Protein AF-A0AAP0C769-F1 (afdb_monomer)

Sequence (250 aa):
MAKGVFGNKPTPISIYASLLHFYRRLKQSRVYPMADDDNPSQYVKLNKLQAPVEIDSRELNQPVEVPQLNVQKCEGCGQALPESFEPPAIEPWTTGIFDCAEDRESCRTGLFCPCVLFGRNYEASRDDYASATVPCVLHAVFVEGGLAVAATVAAFNGLIDPMASYYLCEGLLFSWWLCGAYTSIVRLMLHNKYHLENEPCDPCLVHCCLHWCALCQEHREMKARLSDNFVMPMTLVNAPPVQQMNPAQE

Mean predicted aligned error: 16.17 Å

Foldseek 3Di:
DDDDPPDDDDDPVNVVVVVVVVLVCVCVVPQDPDPPPDDDPDDDDDDPPDDDDDDDPVCPPDPPPDVVVPFDADPPPRDGDPPPDDPQDAAAQPFDLPPLVVDVVLLVCCVVQVLQLLLVLVCLLDPDNDGSPVSSVLLCCLPVVLVVLVVVCVVCPPVDDPVVNVVNVVVSVVSLLVSLSSSLVSVSSCCVVNVYDDDPDDSSVCCSPSVSSSSSSSSVRSVVVVVVVVVPPPPPPPDDPPDDDDPDDD

Secondary structure (DSSP, 8-state):
--------PPPHHHHHHHHHHHHHHHHHHHH----------------S--------TTSTTS----GGGS--B-TTT-PBPPTT-PPPP-BPPSS-TT-GGGSHHHHHHHHH-HHHHHHHHHHHH-SS---SHHHHHHHIIIIIHHHHHHHHHHHTTTTS-HHHHHHHHHHHHHHHHHHHHHHHHHHHHHHHHTTBPPPSS-HHHHHHHHHHHHHHHHHHHHHHHHHHHHHS-----PPPP----PPP--

Radius of gyration: 29.15 Å; Cα contacts (8 Å, |Δi|>4): 166; chains: 1; bounding box: 84×40×96 Å

Solvent-accessible surface area (backbone atoms only — not comparable to full-atom values): 15437 Å² total; per-residue (Å²): 137,84,81,77,84,77,73,80,75,82,52,70,68,60,51,56,54,53,48,56,51,51,49,53,49,59,52,48,75,71,74,49,82,80,79,76,91,70,81,77,84,80,79,80,82,81,73,98,80,73,80,90,72,89,75,66,85,86,56,82,80,61,83,80,83,55,75,85,74,75,56,56,51,40,90,87,79,64,46,74,54,60,94,86,64,70,76,83,66,72,33,71,80,90,49,55,58,86,54,35,76,79,44,59,66,56,37,52,41,32,75,80,38,44,27,57,47,47,5,51,38,48,29,68,59,43,91,58,97,52,71,34,61,63,56,15,52,54,41,35,53,42,53,55,44,42,50,54,50,52,52,49,53,61,75,42,66,84,78,56,54,73,66,58,49,50,55,49,51,54,49,48,56,49,39,47,53,53,41,11,50,60,60,22,50,46,57,53,41,44,32,69,73,60,36,36,56,87,65,98,60,59,54,35,56,45,32,63,77,38,44,72,28,44,54,34,24,55,44,50,40,55,52,51,58,54,51,53,61,66,71,50,74,78,78,79,77,71,76,77,77,84,80,77,81,74,80,83,85,129

Nearest PDB structures (foldseek):
  8auw-assembly1_D  TM=2.125E-01  e=5.848E+00  Homo sapiens

Organism: NCBI:txid3103831

Structure (mmCIF, N/CA/C/O backbone):
data_AF-A0AAP0C769-F1
#
_entry.id   AF-A0AAP0C769-F1
#
loop_
_atom_site.group_PDB
_atom_site.id
_atom_site.type_symbol
_atom_site.label_atom_id
_atom_site.label_alt_id
_atom_site.label_comp_id
_atom_site.label_asym_id
_atom_site.label_entity_id
_atom_site.label_seq_id
_atom_site.pdbx_PDB_ins_code
_atom_site.Cartn_x
_atom_site.Cartn_y
_atom_site.Cartn_z
_atom_site.occupancy
_atom_site.B_iso_or_equiv
_atom_site.auth_seq_id
_atom_site.auth_comp_id
_atom_site.auth_asym_id
_atom_site.auth_atom_id
_atom_site.pdbx_PDB_model_num
ATOM 1 N N . MET A 1 1 ? 50.157 17.428 -18.894 1.00 34.56 1 MET A N 1
ATOM 2 C CA . MET A 1 1 ? 49.627 16.125 -18.432 1.00 34.56 1 MET A CA 1
ATOM 3 C C . MET A 1 1 ? 48.797 16.354 -17.177 1.00 34.56 1 MET A C 1
ATOM 5 O O . MET A 1 1 ? 49.356 16.410 -16.091 1.00 34.56 1 MET A O 1
ATOM 9 N N . ALA A 1 2 ? 47.487 16.552 -17.321 1.00 32.41 2 ALA A N 1
ATOM 10 C CA . ALA A 1 2 ? 46.565 16.601 -16.188 1.00 32.41 2 ALA A CA 1
ATOM 11 C C . ALA A 1 2 ? 46.049 15.177 -15.942 1.00 32.41 2 ALA A C 1
ATOM 13 O O . ALA A 1 2 ? 45.383 14.605 -16.803 1.00 32.41 2 ALA A O 1
ATOM 14 N N . LYS A 1 3 ? 46.419 14.573 -14.808 1.00 37.69 3 LYS A N 1
ATOM 15 C CA . LYS A 1 3 ? 45.829 13.310 -14.354 1.00 37.69 3 LYS A CA 1
ATOM 16 C C . LYS A 1 3 ? 44.442 13.630 -13.798 1.00 37.69 3 LYS A C 1
ATOM 18 O O . LYS A 1 3 ? 44.327 14.387 -12.839 1.00 37.69 3 LYS A O 1
ATOM 23 N N . GLY A 1 4 ? 43.412 13.101 -14.454 1.00 34.62 4 GLY A N 1
ATOM 24 C CA . GLY A 1 4 ? 42.019 13.253 -14.057 1.00 34.62 4 GLY A CA 1
ATOM 25 C C . GLY A 1 4 ? 41.759 12.644 -12.683 1.00 34.62 4 GLY A C 1
ATOM 26 O O . GLY A 1 4 ? 42.177 11.523 -12.392 1.00 34.62 4 GLY A O 1
ATOM 27 N N . VAL A 1 5 ? 41.061 13.410 -11.851 1.00 37.97 5 VAL A N 1
ATOM 28 C CA . VAL A 1 5 ? 40.474 12.978 -10.586 1.00 37.97 5 VAL A CA 1
ATOM 29 C C . VAL A 1 5 ? 39.373 11.968 -10.917 1.00 37.97 5 VAL A C 1
ATOM 31 O O . VAL A 1 5 ? 38.252 12.345 -11.246 1.00 37.97 5 VAL A O 1
ATOM 34 N N . PHE A 1 6 ? 39.691 10.674 -10.877 1.00 37.38 6 PHE A N 1
ATOM 35 C CA . PHE A 1 6 ? 38.667 9.638 -10.791 1.00 37.38 6 PHE A CA 1
ATOM 36 C C . PHE A 1 6 ? 38.075 9.708 -9.383 1.00 37.38 6 PHE A C 1
ATOM 38 O O . PHE A 1 6 ? 38.670 9.226 -8.422 1.00 37.38 6 PHE A O 1
ATOM 45 N N . GLY A 1 7 ? 36.918 10.359 -9.256 1.00 37.66 7 GLY A N 1
ATOM 46 C CA . GLY A 1 7 ? 36.082 10.228 -8.070 1.00 37.66 7 GLY A CA 1
ATOM 47 C C . GLY A 1 7 ? 35.751 8.751 -7.866 1.00 37.66 7 GLY A C 1
ATOM 48 O O . GLY A 1 7 ? 35.255 8.094 -8.783 1.00 37.66 7 GLY A O 1
ATOM 49 N N . ASN A 1 8 ? 36.074 8.219 -6.686 1.00 44.56 8 ASN A N 1
ATOM 50 C CA . ASN A 1 8 ? 35.741 6.851 -6.307 1.00 44.56 8 ASN A CA 1
ATOM 51 C C . ASN A 1 8 ? 34.231 6.644 -6.472 1.00 44.56 8 ASN A C 1
ATOM 53 O O . ASN A 1 8 ? 33.437 7.268 -5.767 1.00 44.56 8 ASN A O 1
ATOM 57 N N . LYS A 1 9 ? 33.827 5.778 -7.409 1.00 47.88 9 LYS A N 1
ATOM 58 C CA . LYS A 1 9 ? 32.433 5.337 -7.500 1.00 47.88 9 LYS A CA 1
ATOM 59 C C . LYS A 1 9 ? 32.103 4.578 -6.206 1.00 47.88 9 LYS A C 1
ATOM 61 O O . LYS A 1 9 ? 32.867 3.677 -5.851 1.00 47.88 9 LYS A O 1
ATOM 66 N N . PRO A 1 10 ? 31.023 4.930 -5.488 1.00 49.81 10 PRO A N 1
ATOM 67 C CA . PRO A 1 10 ? 30.653 4.226 -4.268 1.00 49.81 10 PRO A CA 1
ATOM 68 C C . PRO A 1 10 ? 30.397 2.749 -4.585 1.00 49.81 10 PRO A C 1
ATOM 70 O O . PRO A 1 10 ? 29.739 2.416 -5.571 1.00 49.81 10 PRO A O 1
ATOM 73 N N . THR A 1 11 ? 30.963 1.860 -3.771 1.00 47.16 11 THR A N 1
ATOM 74 C CA . THR A 1 11 ? 30.769 0.415 -3.910 1.00 47.16 11 THR A CA 1
ATOM 75 C C . THR A 1 11 ? 29.351 0.035 -3.469 1.00 47.16 11 THR A C 1
ATOM 77 O O . THR A 1 11 ? 28.805 0.675 -2.566 1.00 47.16 11 THR A O 1
ATOM 80 N N . PRO A 1 12 ? 28.744 -1.019 -4.045 1.00 53.84 12 PRO A N 1
ATOM 81 C CA . PRO A 1 12 ? 27.391 -1.456 -3.687 1.00 53.84 12 PRO A CA 1
ATOM 82 C C . PRO A 1 12 ? 27.227 -1.695 -2.175 1.00 53.84 12 PRO A C 1
ATOM 84 O O . PRO A 1 12 ? 26.230 -1.287 -1.592 1.00 53.84 12 PRO A O 1
ATOM 87 N N . ILE A 1 13 ? 28.256 -2.222 -1.499 1.00 55.81 13 ILE A N 1
ATOM 88 C CA . ILE A 1 13 ? 28.286 -2.427 -0.037 1.00 55.81 13 ILE A CA 1
ATOM 89 C C . ILE A 1 13 ? 28.054 -1.119 0.741 1.00 55.81 13 ILE A C 1
ATOM 91 O O . ILE A 1 13 ? 27.332 -1.112 1.738 1.00 55.81 13 ILE A O 1
ATOM 95 N N . SER A 1 14 ? 28.628 -0.002 0.280 1.00 58.38 14 SER A N 1
ATOM 96 C CA . SER A 1 14 ? 28.453 1.305 0.923 1.00 58.38 14 SER A CA 1
ATOM 97 C C . SER A 1 14 ? 27.015 1.805 0.812 1.00 58.38 14 SER A C 1
ATOM 99 O O . SER A 1 14 ? 26.525 2.445 1.737 1.00 58.38 14 SER A O 1
ATOM 101 N N . ILE A 1 15 ? 26.343 1.502 -0.300 1.00 58.75 15 ILE A N 1
ATOM 102 C CA . ILE A 1 15 ? 24.945 1.866 -0.515 1.00 58.75 15 ILE A CA 1
ATOM 103 C C . ILE A 1 15 ? 24.080 1.037 0.438 1.00 58.75 15 ILE A C 1
ATOM 105 O O . ILE A 1 15 ? 23.429 1.617 1.299 1.00 58.75 15 ILE A O 1
ATOM 109 N N . TYR A 1 16 ? 24.171 -0.297 0.414 1.00 58.62 16 TYR A N 1
ATOM 110 C CA . TYR A 1 16 ? 23.397 -1.172 1.312 1.00 58.62 16 TYR A CA 1
ATOM 111 C C . TYR A 1 16 ? 23.545 -0.811 2.803 1.00 58.62 16 TYR A C 1
ATOM 113 O O . TYR A 1 16 ? 22.555 -0.801 3.537 1.00 58.62 16 TYR A O 1
ATOM 121 N N . ALA A 1 17 ? 24.748 -0.438 3.254 1.00 65.75 17 ALA A N 1
ATOM 122 C CA . ALA A 1 17 ? 24.980 0.008 4.629 1.00 65.75 17 ALA A CA 1
ATOM 123 C C . ALA A 1 17 ? 24.269 1.335 4.962 1.00 65.75 17 ALA A C 1
ATOM 125 O O . ALA A 1 17 ? 23.631 1.450 6.012 1.00 65.75 17 ALA A O 1
ATOM 126 N N . SER A 1 18 ? 24.326 2.328 4.066 1.00 64.12 18 SER A N 1
ATOM 127 C CA . SER A 1 18 ? 23.599 3.595 4.230 1.00 64.12 18 SER A CA 1
ATOM 128 C C . SER A 1 18 ? 22.080 3.396 4.242 1.00 64.12 18 SER A C 1
ATOM 130 O O . SER A 1 18 ? 21.375 4.088 4.976 1.00 64.12 18 SER A O 1
ATOM 132 N N . LEU A 1 19 ? 21.577 2.418 3.491 1.00 58.72 19 LEU A N 1
ATOM 133 C CA . LEU A 1 19 ? 20.152 2.096 3.407 1.00 58.72 19 LEU A CA 1
ATOM 134 C C . LEU A 1 19 ? 19.631 1.373 4.640 1.00 58.72 19 LEU A C 1
ATOM 136 O O . LEU A 1 19 ? 18.589 1.750 5.172 1.00 58.72 19 LEU A O 1
ATOM 140 N N . LEU A 1 20 ? 20.385 0.400 5.153 1.00 61.28 20 LEU A N 1
ATOM 141 C CA . LEU A 1 20 ? 20.074 -0.248 6.425 1.00 61.28 20 LEU A CA 1
ATOM 142 C C . LEU A 1 20 ? 20.042 0.781 7.565 1.00 61.28 20 LEU A C 1
ATOM 144 O O . LEU A 1 20 ? 19.197 0.710 8.456 1.00 61.28 20 LEU A O 1
ATOM 148 N N . HIS A 1 21 ? 20.937 1.768 7.519 1.00 64.44 21 HIS A N 1
ATOM 149 C CA . HIS A 1 21 ? 20.975 2.860 8.484 1.00 64.44 21 HIS A CA 1
ATOM 150 C C . HIS A 1 21 ? 19.785 3.829 8.335 1.00 64.44 21 HIS A C 1
ATOM 152 O O . HIS A 1 21 ? 19.193 4.228 9.338 1.00 64.44 21 HIS A O 1
ATOM 158 N N . PHE A 1 22 ? 19.388 4.177 7.105 1.00 62.94 22 PHE A N 1
ATOM 159 C CA . PHE A 1 22 ? 18.191 4.985 6.841 1.00 62.94 22 PHE A CA 1
ATOM 160 C C . PHE A 1 22 ? 16.910 4.273 7.301 1.00 62.94 22 PHE A C 1
ATOM 162 O O . PH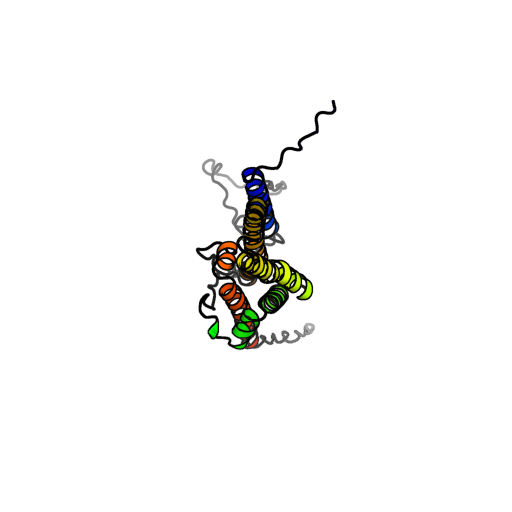E A 1 22 ? 16.087 4.877 7.984 1.00 62.94 22 PHE A O 1
ATOM 169 N N . TYR A 1 23 ? 16.786 2.973 7.028 1.00 56.50 23 TYR A N 1
ATOM 170 C CA . TYR A 1 23 ? 15.675 2.147 7.501 1.00 56.50 23 TYR A CA 1
ATOM 171 C C . TYR A 1 23 ? 15.620 2.035 9.022 1.00 56.50 23 TYR A C 1
ATOM 173 O O . TYR A 1 23 ? 14.561 2.249 9.607 1.00 56.50 23 TYR A O 1
ATOM 181 N N . ARG A 1 24 ? 16.759 1.795 9.687 1.00 61.03 24 ARG A N 1
ATOM 182 C CA . ARG A 1 24 ? 16.827 1.826 11.157 1.00 61.03 24 ARG A CA 1
ATOM 183 C C . ARG A 1 24 ? 16.377 3.176 11.710 1.00 61.03 24 ARG A C 1
ATOM 185 O O . ARG A 1 24 ? 15.605 3.194 12.659 1.00 61.03 24 ARG A O 1
ATOM 192 N N . ARG A 1 25 ? 16.767 4.296 11.088 1.00 59.97 25 ARG A N 1
ATOM 193 C CA . ARG A 1 25 ? 16.277 5.626 11.486 1.00 59.97 25 ARG A CA 1
ATOM 194 C C . ARG A 1 25 ? 14.777 5.817 11.255 1.00 59.97 25 ARG A C 1
ATOM 196 O O . ARG A 1 25 ? 14.123 6.378 12.127 1.00 59.97 25 ARG A O 1
ATOM 203 N N . LEU A 1 26 ? 14.227 5.367 10.125 1.00 54.78 26 LEU A N 1
ATOM 204 C CA . LEU A 1 26 ? 12.787 5.461 9.854 1.00 54.78 26 LEU A CA 1
ATOM 205 C C . LEU A 1 26 ? 11.963 4.616 10.835 1.00 54.78 26 LEU A C 1
ATOM 207 O O . LEU A 1 26 ? 10.958 5.104 11.350 1.00 54.78 26 LEU A O 1
ATOM 211 N N . LYS A 1 27 ? 12.416 3.392 11.142 1.00 55.12 27 LYS A N 1
ATOM 212 C CA . LYS A 1 27 ? 11.802 2.508 12.143 1.00 55.12 27 LYS A CA 1
ATOM 213 C C . LYS A 1 27 ? 11.889 3.125 13.545 1.00 55.12 27 LYS A C 1
ATOM 215 O O . LYS A 1 27 ? 10.894 3.190 14.255 1.00 55.12 27 LYS A O 1
ATOM 220 N N . GLN A 1 28 ? 13.046 3.666 13.924 1.00 51.66 28 GLN A N 1
ATOM 221 C CA . GLN A 1 28 ? 13.272 4.202 15.269 1.00 51.66 28 GLN A CA 1
ATOM 222 C C . GLN A 1 28 ? 12.596 5.558 15.522 1.00 51.66 28 GLN A C 1
ATOM 224 O O . GLN A 1 28 ? 12.151 5.809 16.631 1.00 51.66 28 GLN A O 1
ATOM 229 N N . SER A 1 29 ? 12.436 6.407 14.501 1.00 49.16 29 SER A N 1
ATOM 230 C CA . SER A 1 29 ? 11.783 7.719 14.645 1.00 49.16 29 SER A CA 1
ATOM 231 C C . SER A 1 29 ? 10.258 7.657 14.817 1.00 49.16 29 SER A C 1
ATOM 233 O O . SER A 1 29 ? 9.663 8.690 15.121 1.00 49.16 29 SER A O 1
ATOM 235 N N . ARG A 1 30 ? 9.607 6.511 14.569 1.00 52.62 30 ARG A N 1
ATOM 236 C CA . ARG A 1 30 ? 8.138 6.376 14.657 1.00 52.62 30 ARG A CA 1
ATOM 237 C C . ARG A 1 30 ? 7.629 5.255 15.559 1.00 52.62 30 ARG A C 1
ATOM 239 O O . ARG A 1 30 ? 6.448 5.278 15.880 1.00 52.62 30 ARG A O 1
ATOM 246 N N . VAL A 1 31 ? 8.466 4.282 15.927 1.00 48.88 31 VAL A N 1
ATOM 247 C CA . VAL A 1 31 ? 8.029 3.098 16.694 1.00 48.88 31 VAL A CA 1
ATOM 248 C C . VAL A 1 31 ? 8.310 3.231 18.197 1.00 48.88 31 VAL A C 1
ATOM 250 O O . VAL A 1 31 ? 7.659 2.557 18.981 1.00 48.88 31 VAL A O 1
ATOM 253 N N . TYR A 1 32 ? 9.199 4.133 18.629 1.00 36.38 32 TYR A N 1
ATOM 254 C CA . TYR A 1 32 ? 9.513 4.301 20.051 1.00 36.38 32 TYR A CA 1
ATOM 255 C C . TYR A 1 32 ? 9.722 5.786 20.387 1.00 36.38 32 TYR A C 1
ATOM 257 O O . TYR A 1 32 ? 10.735 6.348 19.958 1.00 36.38 32 TYR A O 1
ATOM 265 N N . PRO A 1 33 ? 8.840 6.461 21.156 1.00 36.88 33 PRO A N 1
ATOM 266 C CA . PRO A 1 33 ? 9.350 7.517 22.022 1.00 36.88 33 PRO A CA 1
ATOM 267 C C . PRO A 1 33 ? 10.419 6.856 22.898 1.00 36.88 33 PRO A C 1
ATOM 269 O O . PRO A 1 33 ? 10.179 5.794 23.470 1.00 36.88 33 PRO A O 1
ATOM 272 N N . MET A 1 34 ? 11.638 7.395 22.906 1.00 32.44 34 MET A N 1
ATOM 273 C CA . MET A 1 34 ? 12.679 6.859 23.777 1.00 32.44 34 MET A CA 1
ATOM 274 C C . MET A 1 34 ? 12.169 6.978 25.212 1.00 32.44 34 MET A C 1
ATOM 276 O O . MET A 1 34 ? 11.950 8.088 25.692 1.00 32.44 34 MET A O 1
ATOM 280 N N . ALA A 1 35 ? 11.928 5.843 25.863 1.00 33.97 35 ALA A N 1
ATOM 281 C CA . ALA A 1 35 ? 11.881 5.803 27.308 1.00 33.97 35 ALA A CA 1
ATOM 282 C C . ALA A 1 35 ? 13.294 6.174 27.770 1.00 33.97 35 ALA A C 1
ATOM 284 O O . ALA A 1 35 ? 14.230 5.391 27.597 1.00 33.97 35 ALA A O 1
ATOM 285 N N . ASP A 1 36 ? 13.460 7.406 28.248 1.00 29.58 36 ASP A N 1
ATOM 286 C CA . ASP A 1 36 ? 14.629 7.777 29.034 1.00 29.58 36 ASP A CA 1
ATOM 287 C C . ASP A 1 36 ? 14.564 6.939 30.311 1.00 29.58 36 ASP A C 1
ATOM 289 O O . ASP A 1 36 ? 13.807 7.227 31.239 1.00 29.58 36 ASP A O 1
ATOM 293 N N . ASP A 1 37 ? 15.327 5.851 30.320 1.00 36.62 37 ASP A N 1
ATOM 294 C CA . ASP A 1 37 ? 15.549 4.999 31.482 1.00 36.62 37 ASP A CA 1
ATOM 295 C C . ASP A 1 37 ? 16.555 5.700 32.412 1.00 36.62 37 ASP A C 1
ATOM 297 O O . ASP A 1 37 ? 17.673 5.248 32.636 1.00 36.62 37 ASP A O 1
ATOM 301 N N . ASP A 1 38 ? 16.166 6.876 32.898 1.00 35.22 38 ASP A N 1
ATOM 302 C CA . ASP A 1 38 ? 16.817 7.581 33.994 1.00 35.22 38 ASP A CA 1
ATOM 303 C C . ASP A 1 38 ? 15.729 7.832 35.037 1.00 35.22 38 ASP A C 1
ATOM 305 O O . ASP A 1 38 ? 15.003 8.825 35.011 1.00 35.22 38 ASP A O 1
ATOM 309 N N . ASN A 1 39 ? 15.573 6.879 35.956 1.00 35.66 39 ASN A N 1
ATOM 310 C CA . ASN A 1 39 ? 14.814 7.071 37.184 1.00 35.66 39 ASN A CA 1
ATOM 311 C C . ASN A 1 39 ? 15.761 7.672 38.237 1.00 35.66 39 ASN A C 1
ATOM 313 O O . ASN A 1 39 ? 16.463 6.915 38.918 1.00 35.66 39 ASN A O 1
ATOM 317 N N . PRO A 1 40 ? 15.839 9.008 38.412 1.00 35.34 40 PRO A N 1
ATOM 318 C CA . PRO A 1 40 ? 16.526 9.558 39.562 1.00 35.34 40 PRO A CA 1
ATOM 319 C C . PRO A 1 40 ? 15.701 9.196 40.795 1.00 35.34 40 PRO A C 1
ATOM 321 O O . PRO A 1 40 ? 14.591 9.691 40.986 1.00 35.34 40 PRO A O 1
ATOM 324 N N . SER A 1 41 ? 16.253 8.335 41.649 1.00 40.12 41 SER A N 1
ATOM 325 C CA . SER A 1 41 ? 15.688 8.020 42.959 1.00 40.12 41 SER A CA 1
ATOM 326 C C . SER A 1 41 ? 15.332 9.318 43.695 1.00 40.12 41 SER A C 1
ATOM 328 O O . SER A 1 41 ? 16.213 10.050 44.158 1.00 40.12 41 SER A O 1
ATOM 330 N N . GLN A 1 42 ? 14.040 9.636 43.778 1.00 42.56 42 GLN A N 1
ATOM 331 C CA . GLN A 1 42 ? 13.570 10.840 44.447 1.00 42.56 42 GLN A CA 1
ATOM 332 C C . GLN A 1 42 ? 13.584 10.599 45.957 1.00 42.56 42 GLN A C 1
ATOM 334 O O . GLN A 1 42 ? 12.688 9.971 46.519 1.00 42.56 42 GLN A O 1
ATOM 339 N N . TYR A 1 43 ? 14.612 11.107 46.633 1.00 43.38 43 TYR A N 1
ATOM 340 C CA . TYR A 1 43 ? 14.672 11.074 48.090 1.00 43.38 43 TYR A CA 1
ATOM 341 C C . TYR A 1 43 ? 13.596 11.995 48.682 1.00 43.38 43 TYR A C 1
ATOM 343 O O . TYR A 1 43 ? 13.632 13.216 48.512 1.00 43.38 43 TYR A O 1
ATOM 351 N N . VAL A 1 44 ? 12.639 11.410 49.406 1.00 38.72 44 VAL A N 1
ATOM 352 C CA . VAL A 1 44 ? 11.656 12.158 50.199 1.00 38.72 44 VAL A CA 1
ATOM 353 C C . VAL A 1 44 ? 12.363 12.787 51.400 1.00 38.72 44 VAL A C 1
ATOM 355 O O . VAL A 1 44 ? 12.989 12.105 52.211 1.00 38.72 44 VAL A O 1
ATOM 358 N N . LYS A 1 45 ? 12.263 14.112 51.530 1.00 37.72 45 LYS A N 1
ATOM 359 C CA . LYS A 1 45 ? 12.813 14.866 52.661 1.00 37.72 45 LYS A CA 1
ATOM 360 C C . LYS A 1 45 ? 11.854 14.740 53.850 1.00 37.72 45 LYS A C 1
ATOM 362 O O . LYS A 1 45 ? 10.790 15.353 53.857 1.00 37.72 45 LYS A O 1
ATOM 367 N N . LEU A 1 46 ? 12.213 13.930 54.843 1.00 42.34 46 LEU A N 1
ATOM 368 C CA . LEU A 1 46 ? 11.427 13.770 56.069 1.00 42.34 46 LEU A CA 1
ATOM 369 C C . LEU A 1 46 ? 11.519 15.040 56.930 1.00 42.34 46 LEU A C 1
ATOM 371 O O . LEU A 1 46 ? 12.602 15.428 57.371 1.00 42.34 46 LEU A O 1
ATOM 375 N N . ASN A 1 47 ? 10.377 15.682 57.184 1.00 47.34 47 ASN A N 1
ATOM 376 C CA . ASN A 1 47 ? 10.276 16.732 58.194 1.00 47.34 47 ASN A CA 1
ATOM 377 C C . ASN A 1 47 ? 10.215 16.104 59.592 1.00 47.34 47 ASN A C 1
ATOM 379 O O . ASN A 1 47 ? 9.525 15.115 59.824 1.00 47.34 47 ASN A O 1
ATOM 383 N N . LYS A 1 48 ? 10.962 16.698 60.524 1.00 48.66 48 LYS A N 1
ATOM 384 C CA . LYS A 1 48 ? 11.258 16.193 61.872 1.00 48.66 48 LYS A CA 1
ATOM 385 C C . LYS A 1 48 ? 10.075 16.341 62.846 1.00 48.66 48 LYS A C 1
ATOM 387 O O . LYS A 1 48 ? 10.204 17.005 63.870 1.00 48.66 48 LYS A O 1
ATOM 392 N N . LEU A 1 49 ? 8.927 15.749 62.525 1.00 49.66 49 LEU A N 1
ATOM 393 C CA . LEU A 1 49 ? 7.753 15.689 63.403 1.00 49.66 49 LEU A CA 1
ATOM 394 C C . LEU A 1 49 ? 7.126 14.285 63.399 1.00 49.66 49 LEU A C 1
ATOM 396 O O . LEU A 1 49 ? 5.936 14.130 63.159 1.00 49.66 49 LEU A O 1
ATOM 400 N N . GLN A 1 50 ? 7.917 13.260 63.717 1.00 45.94 50 GLN A N 1
ATOM 401 C CA . GLN A 1 50 ? 7.376 11.977 64.168 1.00 45.94 50 GLN A CA 1
ATOM 402 C C . GLN A 1 50 ? 7.961 11.654 65.546 1.00 45.94 50 GLN A C 1
ATOM 404 O O . GLN A 1 50 ? 9.176 11.718 65.745 1.00 45.94 50 GLN A O 1
ATOM 409 N N . ALA A 1 51 ? 7.077 11.372 66.506 1.00 45.41 51 ALA A N 1
ATOM 410 C CA . ALA A 1 51 ? 7.434 10.940 67.854 1.00 45.41 51 ALA A CA 1
ATOM 411 C C . ALA A 1 51 ? 8.186 9.591 67.814 1.00 45.41 51 ALA A C 1
ATOM 413 O O . ALA A 1 51 ? 8.003 8.838 66.854 1.00 45.41 51 ALA A O 1
ATOM 414 N N . PRO A 1 52 ? 9.027 9.271 68.817 1.00 38.69 52 PRO A N 1
ATOM 415 C CA . PRO A 1 52 ? 9.872 8.084 68.776 1.00 38.69 52 PRO A CA 1
ATOM 416 C C . PRO A 1 52 ? 9.004 6.824 68.787 1.00 38.69 52 PRO A C 1
ATOM 418 O O . PRO A 1 52 ? 8.327 6.544 69.773 1.00 38.69 52 PRO A O 1
ATOM 421 N N . VAL A 1 53 ? 9.022 6.080 67.684 1.00 54.31 53 VAL A N 1
ATOM 422 C CA . VAL A 1 53 ? 8.567 4.689 67.652 1.00 54.31 53 VAL A CA 1
ATOM 423 C C . VAL A 1 53 ? 9.750 3.835 68.103 1.00 54.31 53 VAL A C 1
ATOM 425 O O . VAL A 1 53 ? 10.882 4.071 67.683 1.00 54.31 53 VAL A O 1
ATOM 428 N N . GLU A 1 54 ? 9.505 2.891 69.005 1.00 47.19 54 GLU A N 1
ATOM 429 C CA . GLU A 1 54 ? 10.507 1.946 69.495 1.00 47.19 54 GLU A CA 1
ATOM 430 C C . GLU A 1 54 ? 10.796 0.933 68.374 1.00 47.19 54 GLU A C 1
ATOM 432 O O . GLU A 1 54 ? 9.926 0.154 67.993 1.00 47.19 54 GLU A O 1
ATOM 437 N N . ILE A 1 55 ? 11.984 1.018 67.767 1.00 52.69 55 ILE A N 1
ATOM 438 C CA . ILE A 1 55 ? 12.377 0.195 66.614 1.00 52.69 55 ILE A CA 1
ATOM 439 C C . ILE A 1 55 ? 13.260 -0.955 67.116 1.00 52.69 55 ILE A C 1
ATOM 441 O O . ILE A 1 55 ? 14.359 -0.718 67.622 1.00 52.69 55 ILE A O 1
ATOM 445 N N . ASP A 1 56 ? 12.793 -2.199 66.966 1.00 56.00 56 ASP A N 1
ATOM 446 C CA . ASP A 1 56 ? 13.607 -3.401 67.179 1.00 56.00 56 ASP A CA 1
ATOM 447 C C . ASP A 1 56 ? 14.753 -3.441 66.148 1.00 56.00 56 ASP A C 1
ATOM 449 O O . ASP A 1 56 ? 14.555 -3.302 64.939 1.00 56.00 56 ASP A O 1
ATOM 453 N N . SER A 1 57 ? 15.984 -3.637 66.629 1.00 54.09 57 SER A N 1
ATOM 454 C CA . SER A 1 57 ? 17.220 -3.571 65.833 1.00 54.09 57 SER A CA 1
ATOM 455 C C . SER A 1 57 ? 17.325 -4.653 64.747 1.00 54.09 57 SER A C 1
ATOM 457 O O . SER A 1 57 ? 18.254 -4.616 63.941 1.00 54.09 57 SER A O 1
ATOM 459 N N . ARG A 1 58 ? 16.398 -5.620 64.706 1.00 58.03 58 ARG A N 1
ATOM 460 C CA . ARG A 1 58 ? 16.360 -6.690 63.695 1.00 58.03 58 ARG A CA 1
ATOM 461 C C . ARG A 1 58 ? 15.672 -6.324 62.378 1.00 58.03 58 ARG A C 1
ATOM 463 O O . ARG A 1 58 ? 15.857 -7.056 61.410 1.00 58.03 58 ARG A O 1
ATOM 470 N N . GLU A 1 59 ? 14.948 -5.209 62.296 1.00 56.44 59 GLU A N 1
ATOM 471 C CA . GLU A 1 59 ? 14.212 -4.829 61.072 1.00 56.44 59 GLU A CA 1
ATOM 472 C C . GLU A 1 59 ? 14.875 -3.703 60.263 1.00 56.44 59 GLU A C 1
ATOM 474 O O . GLU A 1 59 ? 14.411 -3.342 59.185 1.00 56.44 59 GLU A O 1
ATOM 479 N N . LEU A 1 60 ? 16.017 -3.186 60.725 1.00 56.28 60 LEU A N 1
ATOM 480 C CA . LEU A 1 60 ? 16.632 -1.958 60.202 1.00 56.28 60 LEU A CA 1
ATOM 481 C C . LEU A 1 60 ? 17.225 -2.060 58.778 1.00 56.28 60 LEU A C 1
ATOM 483 O O . LEU A 1 60 ? 17.721 -1.069 58.254 1.00 56.28 60 LEU A O 1
ATOM 487 N N . ASN A 1 61 ? 17.194 -3.243 58.162 1.00 57.12 61 ASN A N 1
ATOM 488 C CA . ASN A 1 61 ? 17.700 -3.494 56.807 1.00 57.12 61 ASN A CA 1
ATOM 489 C C . ASN A 1 61 ? 16.685 -4.215 55.907 1.00 57.12 61 ASN A C 1
ATOM 491 O O . ASN A 1 61 ? 17.057 -4.707 54.841 1.00 57.12 61 ASN A O 1
ATOM 495 N N . GLN A 1 62 ? 15.416 -4.307 56.319 1.00 63.91 62 GLN A N 1
ATOM 496 C CA . GLN A 1 62 ? 14.386 -4.798 55.411 1.00 63.91 62 GLN A CA 1
ATOM 497 C C . GLN A 1 62 ? 14.004 -3.685 54.423 1.00 63.91 62 GLN A C 1
ATOM 499 O O . GLN A 1 62 ? 13.818 -2.537 54.839 1.00 63.91 62 GLN A O 1
ATOM 504 N N . PRO A 1 63 ? 13.899 -3.988 53.116 1.00 50.06 63 PRO A N 1
ATOM 505 C CA . PRO A 1 63 ? 13.354 -3.045 52.154 1.00 50.06 63 PRO A CA 1
ATOM 506 C C . PRO A 1 63 ? 11.935 -2.685 52.588 1.00 50.06 63 PRO A C 1
ATOM 508 O O . PRO A 1 63 ? 11.076 -3.555 52.701 1.00 50.06 63 PRO A O 1
ATOM 511 N N . VAL A 1 64 ? 11.687 -1.405 52.848 1.00 59.38 64 VAL A N 1
ATOM 512 C CA . VAL A 1 64 ? 10.326 -0.926 53.078 1.00 59.38 64 VAL A CA 1
ATOM 513 C C . VAL A 1 64 ? 9.602 -0.993 51.737 1.00 59.38 64 VAL A C 1
ATOM 515 O O . VAL A 1 64 ? 9.844 -0.163 50.859 1.00 59.38 64 VAL A O 1
ATOM 518 N N . GLU A 1 65 ? 8.727 -1.982 51.557 1.00 49.59 65 GLU A N 1
ATOM 519 C CA . GLU A 1 65 ? 7.764 -1.964 50.459 1.00 49.59 65 GLU A CA 1
ATOM 520 C C . GLU A 1 65 ? 6.795 -0.812 50.712 1.00 49.59 65 GLU A C 1
ATOM 522 O O . GLU A 1 65 ? 5.941 -0.869 51.593 1.00 49.59 65 GLU A O 1
ATOM 527 N N . VAL A 1 66 ? 6.966 0.280 49.968 1.00 61.22 66 VAL A N 1
ATOM 528 C CA . VAL A 1 66 ? 6.019 1.392 49.961 1.00 61.22 66 VAL A CA 1
ATOM 529 C C . VAL A 1 66 ? 4.991 1.081 48.871 1.00 61.22 66 VAL A C 1
ATOM 531 O O . VAL A 1 66 ? 5.333 1.193 47.693 1.00 61.22 66 VAL A O 1
ATOM 534 N N . PRO A 1 67 ? 3.728 0.741 49.196 1.00 53.81 67 PRO A N 1
ATOM 535 C CA . PRO A 1 67 ? 2.722 0.396 48.183 1.00 53.81 67 PRO A CA 1
ATOM 536 C C . PRO A 1 67 ? 2.480 1.531 47.174 1.00 53.81 67 PRO A C 1
ATOM 538 O O . PRO A 1 67 ? 2.148 1.290 46.020 1.00 53.81 67 PRO A O 1
ATOM 541 N N . GLN A 1 68 ? 2.739 2.779 47.588 1.00 52.97 68 GLN A N 1
ATOM 542 C CA . GLN A 1 68 ? 2.659 3.983 46.750 1.00 52.97 68 GLN A CA 1
ATOM 543 C C . GLN A 1 68 ? 3.728 4.047 45.642 1.00 52.97 68 GLN A C 1
ATOM 545 O O . GLN A 1 68 ? 3.634 4.892 44.753 1.00 52.97 68 GLN A O 1
ATOM 550 N N . LEU A 1 69 ? 4.761 3.198 45.691 1.00 56.03 69 LEU A N 1
ATOM 551 C CA . LEU A 1 69 ? 5.817 3.157 44.677 1.00 56.03 69 LEU A CA 1
ATOM 552 C C . LEU A 1 69 ? 5.484 2.217 43.508 1.00 56.03 69 LEU A C 1
ATOM 554 O O . LEU A 1 69 ? 6.039 2.404 42.430 1.00 56.03 69 LEU A O 1
ATOM 558 N N . ASN A 1 70 ? 4.569 1.255 43.697 1.00 56.47 70 ASN A N 1
ATOM 559 C CA . ASN A 1 70 ? 4.194 0.255 42.686 1.00 56.47 70 ASN A CA 1
ATOM 560 C C . ASN A 1 70 ? 2.871 0.584 41.966 1.00 56.47 70 ASN A C 1
ATOM 562 O O . ASN A 1 70 ? 2.202 -0.294 41.428 1.00 56.47 70 ASN A O 1
ATOM 566 N N . VAL A 1 71 ? 2.461 1.853 41.995 1.00 67.69 71 VAL A N 1
ATOM 567 C CA . VAL A 1 71 ? 1.264 2.324 41.295 1.00 67.69 71 VAL A CA 1
ATOM 568 C C . VAL A 1 71 ? 1.607 2.473 39.817 1.00 67.69 71 VAL A C 1
ATOM 570 O O . VAL A 1 71 ? 2.556 3.185 39.482 1.00 67.69 71 VAL A O 1
ATOM 573 N N . GLN A 1 72 ? 0.851 1.809 38.936 1.00 69.25 72 GLN A N 1
ATOM 574 C CA . GLN A 1 72 ? 1.027 1.974 37.494 1.00 69.25 72 GLN A CA 1
ATOM 575 C C . GLN A 1 72 ? 0.822 3.444 37.127 1.00 69.25 72 GLN A C 1
ATOM 577 O O . GLN A 1 72 ? -0.143 4.072 37.562 1.00 69.25 72 GLN A O 1
ATOM 582 N N . LYS A 1 73 ? 1.751 4.017 36.362 1.00 82.12 73 LYS A N 1
ATOM 583 C CA . LYS A 1 73 ? 1.701 5.420 35.946 1.00 82.12 73 LYS A CA 1
ATOM 584 C C . LYS A 1 73 ? 1.478 5.502 34.448 1.00 82.12 73 LYS A C 1
ATOM 586 O O . LYS A 1 73 ? 2.010 4.695 33.696 1.00 82.12 73 LYS A O 1
ATOM 591 N N . CYS A 1 74 ? 0.719 6.503 34.019 1.00 72.25 74 CYS A N 1
ATOM 592 C CA . CYS A 1 74 ? 0.584 6.835 32.609 1.00 72.25 74 CYS A CA 1
ATOM 593 C C . CYS A 1 74 ? 1.948 7.251 32.042 1.00 72.25 74 CYS A C 1
ATOM 595 O O . CYS A 1 74 ? 2.576 8.167 32.573 1.00 72.25 74 CYS A O 1
ATOM 597 N N . GLU A 1 75 ? 2.376 6.627 30.945 1.00 72.44 75 GLU A N 1
ATOM 598 C CA . GLU A 1 75 ? 3.663 6.925 30.298 1.00 72.44 75 GLU A CA 1
ATOM 599 C C . GLU A 1 75 ? 3.754 8.368 29.777 1.00 72.44 75 GLU A C 1
ATOM 601 O O . GLU A 1 75 ? 4.834 8.947 29.743 1.00 72.44 75 GLU A O 1
ATOM 606 N N . GLY A 1 76 ? 2.624 8.982 29.407 1.00 75.06 76 GLY A N 1
ATOM 607 C CA . GLY A 1 76 ? 2.603 10.348 28.879 1.00 75.06 76 GLY A CA 1
ATOM 608 C C . GLY A 1 76 ? 2.623 11.435 29.957 1.00 75.06 76 GLY A C 1
ATOM 609 O O . GLY A 1 76 ? 3.380 12.397 29.861 1.00 75.06 76 GLY A O 1
ATOM 610 N N . CYS A 1 77 ? 1.765 11.318 30.976 1.00 82.81 77 CYS A N 1
ATOM 611 C CA . CYS A 1 77 ? 1.559 12.376 31.976 1.00 82.81 77 CYS A CA 1
ATOM 612 C C . CYS A 1 77 ? 2.075 12.033 33.383 1.00 82.81 77 CYS A C 1
ATOM 614 O O . CYS A 1 77 ? 2.003 12.880 34.274 1.00 82.81 77 CYS A O 1
ATOM 616 N N . GLY A 1 78 ? 2.560 10.807 33.615 1.00 75.31 78 GLY A N 1
ATOM 617 C CA . GLY A 1 78 ? 3.102 10.350 34.901 1.00 75.31 78 GLY A CA 1
ATOM 618 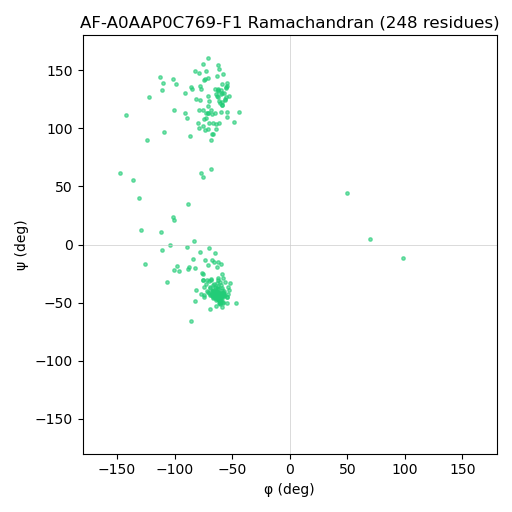C C . GLY A 1 78 ? 2.069 10.179 36.021 1.00 75.31 78 GLY A C 1
ATOM 619 O O . GLY A 1 78 ? 2.442 9.897 37.161 1.00 75.31 78 GLY A O 1
ATOM 620 N N . GLN A 1 79 ? 0.779 10.360 35.726 1.00 83.69 79 GLN A N 1
ATOM 621 C CA . GLN A 1 79 ? -0.299 10.225 36.704 1.00 83.69 79 GLN A CA 1
ATOM 622 C C . GLN A 1 79 ? -0.510 8.761 37.089 1.00 83.69 79 GLN A C 1
ATOM 624 O O . GLN A 1 79 ? -0.417 7.877 36.241 1.00 83.69 79 GLN A O 1
ATOM 629 N N . ALA A 1 80 ? -0.829 8.525 38.362 1.00 80.00 80 ALA A N 1
ATOM 630 C CA . ALA A 1 80 ? -1.267 7.225 38.853 1.00 80.00 80 ALA A CA 1
ATOM 631 C C . ALA A 1 80 ? -2.537 6.780 38.113 1.00 80.00 80 ALA A C 1
ATOM 633 O O . ALA A 1 80 ? -3.541 7.497 38.112 1.00 80.00 80 ALA A O 1
ATOM 634 N N . LEU A 1 81 ? -2.476 5.613 37.480 1.00 79.31 81 LEU A N 1
ATOM 635 C CA . LEU A 1 81 ? -3.613 4.983 36.829 1.00 79.31 81 LEU A CA 1
ATOM 636 C C . LEU A 1 81 ? -4.541 4.394 37.905 1.00 79.31 81 LEU A C 1
ATOM 638 O O . LEU A 1 81 ? -4.057 3.888 38.922 1.00 79.31 81 LEU A O 1
ATOM 642 N N . PRO A 1 82 ? -5.870 4.484 37.724 1.00 79.88 82 PRO A N 1
ATOM 643 C CA . PRO A 1 82 ? -6.815 3.854 38.638 1.00 79.88 82 PRO A CA 1
ATOM 644 C C . PRO A 1 82 ? -6.615 2.333 38.651 1.00 79.88 82 PRO A C 1
ATOM 646 O O . PRO A 1 82 ? -6.233 1.748 37.646 1.00 79.88 82 PRO A O 1
ATOM 649 N N . GLU A 1 83 ? -6.928 1.674 39.766 1.00 73.88 83 GLU A N 1
ATOM 650 C CA . GLU A 1 83 ? -6.775 0.214 39.920 1.00 73.88 83 GLU A CA 1
ATOM 651 C C . GLU A 1 83 ? -7.668 -0.594 38.957 1.00 73.88 83 GLU A C 1
ATOM 653 O O . GLU A 1 83 ? -7.384 -1.746 38.655 1.00 73.88 83 GLU A O 1
ATOM 658 N N . SER A 1 84 ? -8.716 0.035 38.414 1.00 73.81 84 SER A N 1
ATOM 659 C CA . SER A 1 84 ? -9.568 -0.516 37.355 1.00 73.81 84 SER A CA 1
ATOM 660 C C . SER A 1 84 ? -9.007 -0.328 35.940 1.00 73.81 84 SER A C 1
ATOM 662 O O . SER A 1 84 ? -9.718 -0.594 34.972 1.00 73.81 84 SER A O 1
ATOM 664 N N . PHE A 1 85 ? -7.807 0.238 35.787 1.00 70.44 85 PHE A N 1
ATOM 665 C CA . PHE A 1 85 ? -7.184 0.408 34.482 1.00 70.44 85 PHE A CA 1
ATOM 666 C C . PHE A 1 85 ? -6.667 -0.942 33.990 1.00 70.44 85 PHE A C 1
ATOM 668 O O . PHE A 1 85 ? -5.663 -1.454 34.481 1.00 70.44 85 PHE A O 1
ATOM 675 N N . GLU A 1 86 ? -7.345 -1.498 32.995 1.00 68.06 86 GLU A N 1
ATOM 676 C CA . GLU A 1 86 ? -6.788 -2.572 32.186 1.00 68.06 86 GLU A CA 1
ATOM 677 C C . GLU A 1 86 ? -6.068 -1.941 30.987 1.00 68.06 86 GLU A C 1
ATOM 679 O O . GLU A 1 86 ? -6.644 -1.072 30.319 1.00 68.06 86 GLU A O 1
ATOM 684 N N . PRO A 1 87 ? -4.809 -2.328 30.704 1.00 64.81 87 PRO A N 1
ATOM 685 C CA . PRO A 1 87 ? -4.158 -1.905 29.475 1.00 64.81 87 PRO A CA 1
ATOM 686 C C . PRO A 1 87 ? -5.000 -2.376 28.278 1.00 64.81 87 PRO A C 1
ATOM 688 O O . PRO A 1 87 ? -5.623 -3.439 28.362 1.00 64.81 87 PRO A O 1
ATOM 691 N N . PRO A 1 88 ? -5.033 -1.614 27.169 1.00 67.00 88 PRO A N 1
ATOM 692 C CA . PRO A 1 88 ? -5.777 -2.024 25.987 1.00 67.00 88 PRO A CA 1
ATOM 693 C C . PRO A 1 88 ? -5.346 -3.434 25.580 1.00 67.00 88 PRO A C 1
ATOM 695 O O . PRO A 1 88 ? -4.149 -3.723 25.477 1.00 67.00 88 PRO A O 1
ATOM 698 N N . ALA A 1 89 ? -6.327 -4.324 25.420 1.00 68.38 89 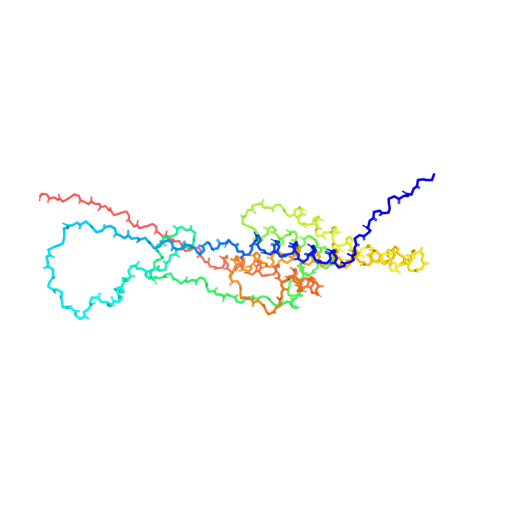ALA A N 1
ATOM 699 C CA . ALA A 1 89 ? -6.070 -5.701 25.038 1.00 68.38 89 ALA A CA 1
ATOM 700 C C . ALA A 1 89 ? -5.328 -5.723 23.696 1.00 68.38 89 ALA A C 1
ATOM 702 O O . ALA A 1 89 ? -5.646 -4.955 22.791 1.00 68.38 89 ALA A O 1
ATOM 703 N N . ILE A 1 90 ? -4.327 -6.595 23.577 1.00 76.62 90 ILE A N 1
ATOM 704 C CA . ILE A 1 90 ? -3.666 -6.831 22.295 1.00 76.62 90 ILE A CA 1
ATOM 705 C C . ILE A 1 90 ? -4.663 -7.585 21.415 1.00 76.62 90 ILE A C 1
ATOM 707 O O . ILE A 1 90 ? -5.016 -8.725 21.723 1.00 76.62 90 ILE A O 1
ATOM 711 N N . GLU A 1 91 ? -5.139 -6.948 20.350 1.00 82.62 91 GLU A N 1
ATOM 712 C CA . GLU A 1 91 ? -6.172 -7.517 19.487 1.00 82.62 91 GLU A CA 1
ATOM 713 C C . GLU A 1 91 ? -5.561 -8.152 18.229 1.00 82.62 91 GLU A C 1
ATOM 715 O O . GLU A 1 91 ? -4.659 -7.584 17.613 1.00 82.62 91 GLU A O 1
ATOM 720 N N . PRO A 1 92 ? -6.024 -9.329 17.785 1.00 87.62 92 PRO A N 1
ATOM 721 C CA . PRO A 1 92 ? -5.587 -9.872 16.507 1.00 87.62 92 PRO A CA 1
ATOM 722 C C . PRO A 1 92 ? -6.178 -9.065 15.338 1.00 87.62 92 PRO A C 1
ATOM 724 O O . PRO A 1 92 ? -7.200 -8.385 15.473 1.00 87.62 92 PRO A O 1
ATOM 727 N N . TRP A 1 93 ? -5.569 -9.189 14.154 1.00 89.00 93 TRP A N 1
ATOM 728 C CA . TRP A 1 93 ? -6.202 -8.751 12.906 1.00 89.00 93 TRP A CA 1
ATOM 729 C C . TRP A 1 93 ? -7.551 -9.460 12.736 1.00 89.00 93 TRP A C 1
ATOM 731 O O . TRP A 1 93 ? -7.623 -10.687 12.822 1.00 89.00 93 TRP A O 1
ATOM 741 N N . THR A 1 94 ? -8.611 -8.702 12.456 1.00 90.12 94 THR A N 1
ATOM 742 C CA . THR A 1 94 ? -9.937 -9.279 12.157 1.00 90.12 94 THR A CA 1
ATOM 743 C C . THR A 1 94 ? -10.049 -9.720 10.701 1.00 90.12 94 THR A C 1
ATOM 745 O O . THR A 1 94 ? -10.887 -10.551 10.356 1.00 90.12 94 THR A O 1
ATOM 748 N N . THR A 1 95 ? -9.177 -9.184 9.847 1.00 91.12 95 THR A N 1
ATOM 749 C CA . THR A 1 95 ? -9.144 -9.442 8.409 1.00 91.12 95 THR A CA 1
ATOM 750 C C . THR A 1 95 ? -7.911 -10.250 8.009 1.00 91.12 95 THR A C 1
ATOM 752 O O . THR A 1 95 ? -6.780 -9.931 8.388 1.00 91.12 95 THR A O 1
ATOM 755 N N . GLY A 1 96 ? -8.096 -11.299 7.202 1.00 90.75 96 GLY A N 1
ATOM 756 C CA . GLY A 1 96 ? -6.986 -12.118 6.717 1.00 90.75 96 GLY A CA 1
ATOM 757 C C . GLY A 1 96 ? -6.225 -11.478 5.552 1.00 90.75 96 GLY A C 1
ATOM 758 O O . GLY A 1 96 ? -6.788 -10.779 4.701 1.00 90.75 96 GLY A O 1
ATOM 759 N N . ILE A 1 97 ? -4.915 -11.741 5.479 1.00 91.31 97 ILE A N 1
ATOM 760 C CA . ILE A 1 97 ? -4.040 -11.185 4.434 1.00 91.31 97 ILE A CA 1
ATOM 761 C C . ILE A 1 97 ? -4.464 -11.642 3.027 1.00 91.31 97 ILE A C 1
ATOM 763 O O . ILE A 1 97 ? -4.452 -10.843 2.099 1.00 91.31 97 ILE A O 1
ATOM 767 N N . PHE A 1 98 ? -4.918 -12.887 2.854 1.00 91.56 98 PHE A N 1
ATOM 768 C CA . PHE A 1 98 ? -5.310 -13.427 1.543 1.00 91.56 98 PHE A CA 1
ATOM 769 C C . PHE A 1 98 ? -6.783 -13.197 1.176 1.00 91.56 98 PHE A C 1
ATOM 771 O O . PHE A 1 98 ? -7.182 -13.480 0.047 1.00 91.56 98 PHE A O 1
ATOM 778 N N . ASP A 1 99 ? -7.575 -12.588 2.058 1.00 91.19 99 ASP A N 1
ATOM 779 C CA . ASP A 1 99 ? -9.025 -12.441 1.876 1.00 91.19 99 ASP A CA 1
ATOM 780 C C . ASP A 1 99 ? -9.408 -11.170 1.098 1.00 91.19 99 ASP A C 1
ATOM 782 O O . ASP A 1 99 ? -10.428 -10.526 1.334 1.00 91.19 99 ASP A O 1
ATOM 786 N N . CYS A 1 100 ? -8.580 -10.778 0.126 1.00 88.31 100 CYS A N 1
ATOM 787 C CA . CYS A 1 100 ? -8.766 -9.543 -0.644 1.00 88.31 100 CYS A CA 1
ATOM 788 C C . CYS A 1 100 ? -10.133 -9.464 -1.330 1.00 88.31 100 CYS A C 1
ATOM 790 O O . CYS A 1 100 ? -10.674 -8.377 -1.498 1.00 88.31 100 CYS A O 1
ATOM 792 N N . ALA A 1 101 ? -10.684 -10.609 -1.738 1.00 89.25 101 ALA A N 1
ATOM 793 C CA . ALA A 1 101 ? -11.927 -10.691 -2.497 1.00 89.25 101 ALA A C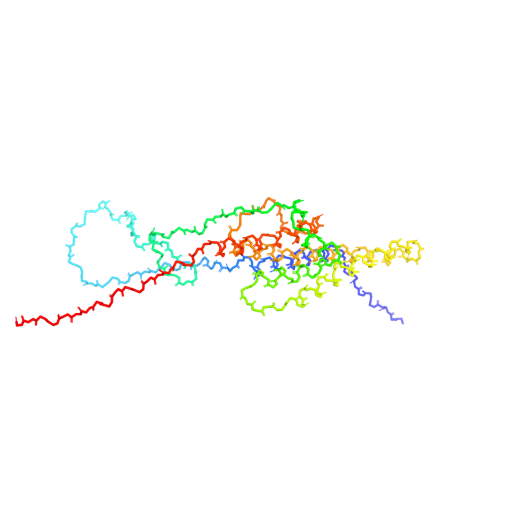A 1
ATOM 794 C C . ALA A 1 101 ? -13.203 -10.514 -1.652 1.00 89.25 101 ALA A C 1
ATOM 796 O O . ALA A 1 101 ? -14.287 -10.430 -2.234 1.00 89.25 101 ALA A O 1
ATOM 797 N N . GLU A 1 102 ? -13.098 -10.437 -0.321 1.00 90.31 102 GLU A N 1
ATOM 798 C CA . GLU A 1 102 ? -14.248 -10.181 0.559 1.00 90.31 102 GLU A CA 1
ATOM 799 C C . GLU A 1 102 ? -14.859 -8.795 0.319 1.00 90.31 102 GLU A C 1
ATOM 801 O O . GLU A 1 102 ? -16.081 -8.650 0.302 1.00 90.31 102 GLU A O 1
ATOM 806 N N . ASP A 1 103 ? -14.018 -7.791 0.046 1.00 91.12 103 ASP A N 1
ATOM 807 C CA . ASP A 1 103 ? -14.453 -6.457 -0.369 1.00 91.12 103 ASP A CA 1
ATOM 808 C C . ASP A 1 103 ? -14.111 -6.223 -1.844 1.00 91.12 103 ASP A C 1
ATOM 810 O O . ASP A 1 103 ? -12.993 -5.849 -2.203 1.00 91.12 103 ASP A O 1
ATOM 814 N N . ARG A 1 104 ? -15.097 -6.444 -2.722 1.00 91.56 104 ARG A N 1
ATOM 815 C CA . ARG A 1 104 ? -14.927 -6.313 -4.179 1.00 91.56 104 ARG A CA 1
ATOM 816 C C . ARG A 1 104 ? -14.498 -4.914 -4.613 1.00 91.56 104 ARG A C 1
ATOM 818 O O . ARG A 1 104 ? -13.744 -4.802 -5.578 1.00 91.56 104 ARG A O 1
ATOM 825 N N . GLU A 1 105 ? -14.961 -3.867 -3.935 1.00 90.75 105 GLU A N 1
ATOM 826 C CA . GLU A 1 105 ? -14.639 -2.486 -4.307 1.00 90.75 105 GLU A CA 1
ATOM 827 C C . GLU A 1 105 ? -13.201 -2.145 -3.924 1.00 90.75 105 GLU A C 1
ATOM 829 O O . GLU A 1 105 ? -12.451 -1.610 -4.744 1.00 90.75 105 GLU A O 1
ATOM 834 N N . SER A 1 106 ? -12.776 -2.520 -2.715 1.00 90.56 106 SER A N 1
ATOM 835 C CA . SER A 1 106 ? -11.379 -2.369 -2.288 1.00 90.56 106 SER A CA 1
ATOM 836 C C . SER A 1 106 ? -10.442 -3.219 -3.146 1.00 90.56 106 SER A C 1
ATOM 838 O O . SER A 1 106 ? -9.406 -2.724 -3.592 1.00 90.56 106 SER A O 1
ATOM 840 N N . CYS A 1 107 ? -10.853 -4.451 -3.464 1.00 93.19 107 CYS A N 1
ATOM 841 C CA . CYS A 1 107 ? -10.115 -5.357 -4.337 1.00 93.19 107 CYS A CA 1
ATOM 842 C C . CYS A 1 107 ? -9.947 -4.769 -5.746 1.00 93.19 107 CYS A C 1
ATOM 844 O O . CYS A 1 107 ? -8.852 -4.700 -6.294 1.00 93.19 107 CYS A O 1
ATOM 846 N N . ARG A 1 108 ? -11.019 -4.259 -6.351 1.00 94.62 108 AR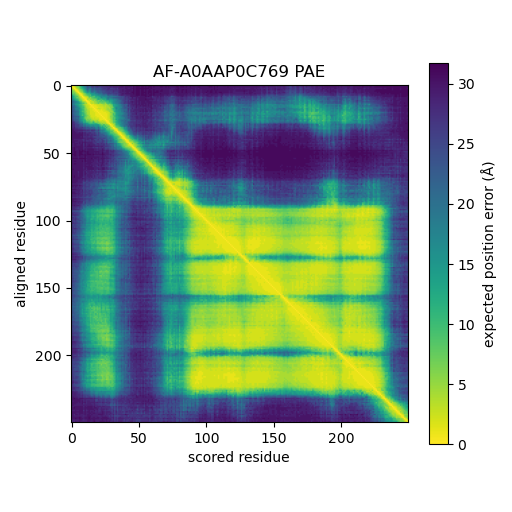G A N 1
ATOM 847 C CA . ARG A 1 108 ? -10.916 -3.642 -7.676 1.00 94.62 108 ARG A CA 1
ATOM 848 C C . ARG A 1 108 ? -10.084 -2.367 -7.637 1.00 94.62 108 ARG A C 1
ATOM 850 O O . ARG A 1 108 ? -9.241 -2.168 -8.510 1.00 94.62 108 ARG A O 1
ATOM 857 N N . THR A 1 109 ? -10.332 -1.510 -6.646 1.00 93.88 109 THR A N 1
ATOM 858 C CA . THR A 1 109 ? -9.654 -0.217 -6.531 1.00 93.88 109 THR A CA 1
ATOM 859 C C . THR A 1 109 ? -8.172 -0.431 -6.455 1.00 93.88 109 THR A C 1
ATOM 861 O O . THR A 1 109 ? -7.437 0.185 -7.209 1.00 93.88 109 THR A O 1
ATOM 864 N N . GLY A 1 110 ? -7.716 -1.311 -5.582 1.00 92.81 110 GLY A N 1
ATOM 865 C CA . GLY A 1 110 ? -6.293 -1.445 -5.481 1.00 92.81 110 GLY A CA 1
ATOM 866 C C . GLY A 1 110 ? -5.676 -2.224 -6.663 1.00 92.81 110 GLY A C 1
ATOM 867 O O . GLY A 1 110 ? -4.505 -2.014 -6.938 1.00 92.81 110 GLY A O 1
ATOM 868 N N . LEU A 1 111 ? -6.403 -3.115 -7.359 1.00 91.69 111 LEU A N 1
ATOM 869 C CA . LEU A 1 111 ? -5.801 -3.901 -8.444 1.00 91.69 111 LEU A CA 1
ATOM 870 C C . LEU A 1 111 ? -5.469 -2.990 -9.627 1.00 91.69 111 LEU A C 1
ATOM 872 O O . LEU A 1 111 ? -4.463 -3.178 -10.303 1.00 91.69 111 LEU A O 1
ATOM 876 N N . PHE A 1 112 ? -6.336 -2.008 -9.875 1.00 92.56 112 PHE A N 1
ATOM 877 C CA . PHE A 1 112 ? -6.192 -1.063 -10.980 1.00 92.56 112 PHE A CA 1
ATOM 878 C C . PHE A 1 112 ? -5.618 0.295 -10.553 1.00 92.56 112 PHE A C 1
ATOM 880 O O . PHE A 1 112 ? -5.115 1.035 -11.394 1.00 92.56 112 PHE A O 1
ATOM 887 N N . CYS A 1 113 ? -5.720 0.649 -9.271 1.00 95.12 113 CYS A N 1
ATOM 888 C CA . CYS A 1 113 ? -5.311 1.929 -8.686 1.00 95.12 113 CYS A CA 1
ATOM 889 C C . CYS A 1 113 ? -4.817 1.748 -7.226 1.00 95.12 113 CYS A C 1
ATOM 891 O O . CYS A 1 113 ? -5.399 2.329 -6.297 1.00 95.12 113 CYS A O 1
ATOM 893 N N . PRO A 1 114 ? -3.742 0.973 -6.980 1.00 94.50 114 PRO A N 1
ATOM 894 C CA . PRO A 1 114 ? -3.239 0.712 -5.622 1.00 94.50 114 PRO A CA 1
ATOM 895 C C . PRO A 1 114 ? -2.773 1.986 -4.914 1.00 94.50 114 PRO A C 1
ATOM 897 O O . PRO A 1 114 ? -2.938 2.099 -3.702 1.00 94.50 114 PRO A O 1
ATOM 900 N N . CYS A 1 115 ? -2.284 2.983 -5.655 1.00 95.69 115 CYS A N 1
ATOM 901 C CA . CYS A 1 115 ? -1.891 4.280 -5.108 1.00 95.69 115 CYS A CA 1
ATOM 902 C C . CYS A 1 115 ? -3.058 5.040 -4.460 1.00 95.69 115 CYS A C 1
ATOM 904 O O . CYS A 1 115 ? -2.891 5.641 -3.398 1.00 95.69 115 CYS A O 1
ATOM 906 N N . VAL A 1 116 ? -4.257 4.959 -5.049 1.00 96.38 116 VAL A N 1
ATOM 907 C CA . VAL A 1 116 ? -5.477 5.563 -4.498 1.00 96.38 116 VAL A CA 1
ATOM 908 C C . VAL A 1 116 ? -5.900 4.821 -3.237 1.00 96.38 116 VAL A C 1
ATOM 910 O O . VAL A 1 116 ? -6.241 5.456 -2.240 1.00 96.38 116 VAL A O 1
ATOM 913 N N . LEU A 1 117 ? -5.851 3.485 -3.258 1.00 96.38 117 LEU A N 1
ATOM 914 C CA . LEU A 1 117 ? -6.168 2.677 -2.081 1.00 96.38 117 LEU A CA 1
ATOM 915 C C . LEU A 1 117 ? -5.204 2.988 -0.928 1.00 96.38 117 LEU A C 1
ATOM 917 O O . LEU A 1 117 ? -5.652 3.264 0.181 1.00 96.38 117 LEU A O 1
ATOM 921 N N . PHE A 1 118 ? -3.900 3.043 -1.205 1.00 96.25 118 PHE A N 1
ATOM 922 C CA . PHE A 1 118 ? -2.887 3.422 -0.224 1.00 96.25 118 PHE A CA 1
ATOM 923 C C . PHE A 1 118 ? -3.092 4.845 0.310 1.00 96.25 118 PHE A C 1
ATOM 925 O O . PHE A 1 118 ? -3.029 5.055 1.517 1.00 96.25 118 PHE A O 1
ATOM 932 N N . GLY A 1 119 ? -3.378 5.822 -0.556 1.00 95.31 119 GLY A N 1
ATOM 933 C CA . GLY A 1 119 ? -3.648 7.199 -0.134 1.00 95.31 119 GLY A CA 1
ATOM 934 C C . GLY A 1 119 ? -4.839 7.295 0.823 1.00 95.31 119 GLY A C 1
ATOM 935 O O . GLY A 1 119 ? -4.739 7.954 1.856 1.00 95.31 119 GLY A O 1
ATOM 936 N N . ARG A 1 120 ? -5.930 6.576 0.523 1.00 95.19 120 ARG A N 1
ATOM 937 C CA . ARG A 1 120 ? -7.108 6.473 1.402 1.00 95.19 120 ARG A CA 1
ATOM 938 C C . ARG A 1 120 ? -6.778 5.775 2.717 1.00 95.19 120 ARG A C 1
ATOM 940 O O . ARG A 1 120 ? -7.248 6.205 3.763 1.00 95.19 120 ARG A O 1
ATOM 947 N N . ASN A 1 121 ? -5.969 4.719 2.668 1.00 95.25 121 ASN A N 1
ATOM 948 C CA . ASN A 1 121 ? -5.531 4.017 3.867 1.00 95.25 121 ASN A CA 1
ATOM 949 C C . ASN A 1 121 ? -4.690 4.926 4.770 1.00 95.25 121 ASN A C 1
ATOM 951 O O . ASN A 1 121 ? -4.905 4.974 5.977 1.00 95.25 121 ASN A O 1
ATOM 955 N N . TYR A 1 122 ? -3.763 5.683 4.182 1.00 94.25 122 TYR A N 1
ATOM 956 C CA . TYR A 1 122 ? -2.933 6.636 4.906 1.00 94.25 122 TYR A CA 1
ATOM 957 C C . TYR A 1 122 ? -3.778 7.723 5.574 1.00 94.25 122 TYR A C 1
ATOM 959 O O . TYR A 1 122 ? -3.602 7.982 6.762 1.00 94.25 122 TYR A O 1
ATOM 967 N N . GLU A 1 123 ? -4.713 8.321 4.834 1.00 93.12 123 GLU A N 1
ATOM 968 C CA . GLU A 1 123 ? -5.643 9.330 5.353 1.00 93.12 123 GLU A CA 1
ATOM 969 C C . GLU A 1 123 ? -6.504 8.778 6.499 1.00 93.12 123 GLU A C 1
ATOM 971 O O . GLU A 1 123 ? -6.598 9.412 7.542 1.00 93.12 123 GLU A O 1
ATOM 976 N N . ALA A 1 124 ? -7.053 7.567 6.365 1.00 91.06 124 ALA A N 1
ATOM 977 C CA . ALA A 1 124 ? -7.889 6.951 7.400 1.00 91.06 124 ALA A CA 1
ATOM 978 C C . ALA A 1 124 ? -7.105 6.493 8.648 1.00 91.06 124 ALA A C 1
ATOM 980 O O . ALA A 1 124 ? -7.632 6.491 9.764 1.00 91.06 124 ALA A O 1
ATOM 981 N N . SER A 1 125 ? -5.840 6.103 8.478 1.00 89.62 125 SER A N 1
ATOM 982 C CA . SER A 1 125 ? -4.989 5.651 9.587 1.00 89.62 125 SER A CA 1
ATOM 983 C C . SER A 1 125 ? -4.564 6.784 10.525 1.00 89.62 125 SER A C 1
ATOM 985 O O . SER A 1 125 ? -4.156 6.526 11.656 1.00 89.62 125 SER A O 1
ATOM 987 N N . ARG A 1 126 ? -4.676 8.036 10.072 1.00 86.25 126 ARG A N 1
ATOM 988 C CA . ARG A 1 126 ? -4.234 9.225 10.794 1.00 86.25 126 ARG A CA 1
ATOM 989 C C . ARG A 1 126 ? -5.402 9.949 11.455 1.00 86.25 126 ARG A C 1
ATOM 991 O O . ARG A 1 126 ? -6.488 10.032 10.896 1.00 86.25 126 ARG A O 1
ATOM 998 N N . ASP A 1 127 ? -5.157 10.471 12.653 1.00 78.50 127 ASP A N 1
ATOM 999 C CA . ASP A 1 127 ? -6.161 11.235 13.405 1.00 78.50 127 ASP A CA 1
ATOM 1000 C C . ASP A 1 127 ? -6.155 12.728 13.035 1.00 78.50 127 ASP A C 1
ATOM 1002 O O . ASP A 1 127 ? -7.133 13.438 13.264 1.00 78.50 127 ASP A O 1
ATOM 1006 N N . ASP A 1 128 ? -5.066 13.222 12.438 1.00 80.38 128 ASP A N 1
ATOM 1007 C CA . ASP A 1 128 ? -5.017 14.536 11.806 1.00 80.38 128 ASP A CA 1
ATOM 1008 C C . ASP A 1 128 ? -5.603 14.488 10.388 1.00 80.38 128 ASP A C 1
ATOM 1010 O O . ASP A 1 128 ? -5.480 13.484 9.691 1.00 80.38 128 ASP A O 1
ATOM 1014 N N . TYR A 1 129 ? -6.200 15.600 9.933 1.00 74.69 129 TYR A N 1
ATOM 1015 C CA . TYR A 1 129 ? -6.711 15.778 8.564 1.00 74.69 129 TYR A CA 1
ATOM 1016 C C . TYR A 1 129 ? -5.565 15.835 7.533 1.00 74.69 129 TYR A C 1
ATOM 1018 O O . TYR A 1 129 ? -5.298 16.864 6.907 1.00 74.69 129 TYR A O 1
ATOM 1026 N N . ALA A 1 130 ? -4.842 14.730 7.384 1.00 82.38 130 ALA A N 1
ATOM 1027 C CA . ALA A 1 130 ? -3.756 14.572 6.440 1.00 82.38 130 ALA A CA 1
ATOM 1028 C C . ALA A 1 130 ? -4.319 14.243 5.054 1.00 82.38 130 ALA A C 1
ATOM 1030 O O . ALA A 1 130 ? -5.032 13.263 4.881 1.00 82.38 130 ALA A O 1
ATOM 1031 N N . SER A 1 131 ? -3.957 15.034 4.042 1.00 88.75 131 SER A N 1
ATOM 1032 C CA . SER A 1 131 ? -4.426 14.791 2.674 1.00 88.75 131 SER A CA 1
ATOM 1033 C C . SER A 1 131 ? -3.904 13.464 2.114 1.00 88.75 131 SER A C 1
ATOM 1035 O O . SER A 1 131 ? -2.695 13.218 2.117 1.00 88.75 131 SER A O 1
ATOM 1037 N N . ALA A 1 132 ? -4.795 12.684 1.496 1.00 93.31 132 ALA A N 1
ATOM 1038 C CA . ALA A 1 132 ? -4.449 11.489 0.720 1.00 93.31 132 ALA A CA 1
ATOM 1039 C C . ALA A 1 132 ? -3.569 11.759 -0.523 1.00 93.31 132 ALA A C 1
ATOM 1041 O O . ALA A 1 132 ? -2.983 10.830 -1.082 1.00 93.31 132 ALA A O 1
ATOM 1042 N N . THR A 1 133 ? -3.451 13.013 -0.979 1.00 93.62 133 THR A N 1
ATOM 1043 C CA . THR A 1 133 ? -2.797 13.347 -2.259 1.00 93.62 133 THR A CA 1
ATOM 1044 C C . THR A 1 133 ? -1.311 13.002 -2.264 1.00 93.62 133 THR A C 1
ATOM 1046 O O . THR A 1 133 ? -0.836 12.298 -3.151 1.00 93.62 133 THR A O 1
ATOM 1049 N N . VAL A 1 134 ? -0.566 13.487 -1.269 1.00 90.81 134 VAL A N 1
ATOM 1050 C CA . VAL A 1 134 ? 0.884 13.262 -1.173 1.00 90.81 134 VAL A CA 1
ATOM 1051 C C . VAL A 1 134 ? 1.227 11.770 -1.073 1.00 90.81 134 VAL A C 1
ATOM 1053 O O . VAL A 1 134 ? 2.048 11.320 -1.875 1.00 90.81 134 VAL A O 1
ATOM 1056 N N . PRO A 1 135 ? 0.616 10.976 -0.168 1.00 92.44 135 PRO A N 1
ATOM 1057 C CA . PRO A 1 135 ? 0.916 9.551 -0.089 1.00 92.44 135 PRO A CA 1
ATOM 1058 C C . PRO A 1 135 ? 0.510 8.777 -1.345 1.00 92.44 135 PRO A C 1
ATOM 1060 O O . PRO A 1 135 ? 1.258 7.903 -1.778 1.00 92.44 135 PRO A O 1
ATOM 1063 N N . CYS A 1 136 ? -0.608 9.140 -1.981 1.00 94.56 136 CYS A N 1
ATOM 1064 C CA . CYS A 1 136 ? -1.019 8.563 -3.260 1.00 94.56 136 CYS A CA 1
ATOM 1065 C C . CYS A 1 136 ? 0.012 8.832 -4.366 1.00 94.56 136 CYS A C 1
ATOM 1067 O O . CYS A 1 136 ? 0.430 7.908 -5.059 1.00 94.56 136 CYS A O 1
ATOM 1069 N N . VAL A 1 137 ? 0.442 10.087 -4.540 1.00 94.06 137 VAL A N 1
ATOM 1070 C CA . VAL A 1 137 ? 1.411 10.462 -5.584 1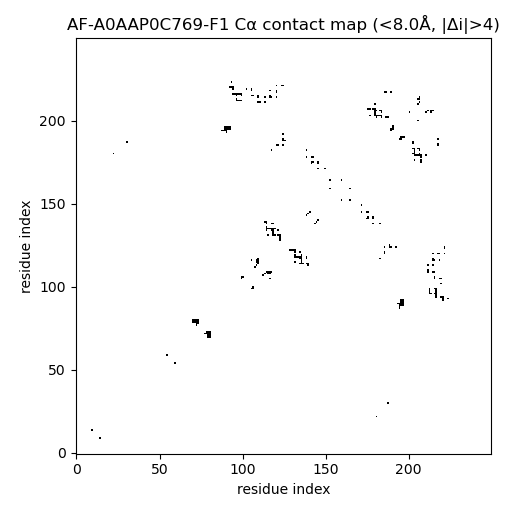.00 94.06 137 VAL A CA 1
ATOM 1071 C C . VAL A 1 137 ? 2.753 9.778 -5.346 1.00 94.06 137 VAL A C 1
ATOM 1073 O O . VAL A 1 137 ? 3.345 9.252 -6.286 1.00 94.06 137 VAL A O 1
ATOM 1076 N N . LEU A 1 138 ? 3.222 9.742 -4.097 1.00 91.12 138 LEU A N 1
ATOM 1077 C CA . LEU A 1 138 ? 4.497 9.112 -3.769 1.00 91.12 138 LEU A CA 1
ATOM 1078 C C . LEU A 1 138 ? 4.467 7.604 -4.041 1.00 91.12 138 LEU A C 1
ATOM 1080 O O . LEU A 1 138 ? 5.400 7.064 -4.631 1.00 91.12 138 LEU A O 1
ATOM 1084 N N . HIS A 1 139 ? 3.368 6.943 -3.672 1.00 93.25 139 HIS A N 1
ATOM 1085 C CA . HIS A 1 139 ? 3.137 5.538 -3.992 1.00 93.25 139 HIS A CA 1
ATOM 1086 C C . HIS A 1 139 ? 3.121 5.291 -5.505 1.00 93.25 139 HIS A C 1
ATOM 1088 O O . HIS A 1 139 ? 3.869 4.443 -5.987 1.00 93.25 139 HIS A O 1
ATOM 1094 N N . ALA A 1 140 ? 2.363 6.090 -6.263 1.00 94.50 140 ALA A N 1
ATOM 1095 C CA . ALA A 1 140 ? 2.272 5.964 -7.716 1.00 94.50 140 ALA A CA 1
ATOM 1096 C C . ALA A 1 140 ? 3.640 6.104 -8.405 1.00 94.50 140 ALA A C 1
ATOM 1098 O O . ALA A 1 140 ? 3.959 5.346 -9.316 1.00 94.50 140 ALA A O 1
ATOM 1099 N N . VAL A 1 141 ? 4.477 7.046 -7.961 1.00 91.00 141 VAL A N 1
ATOM 1100 C CA . VAL A 1 141 ? 5.820 7.237 -8.529 1.00 91.00 141 VAL A CA 1
ATOM 1101 C C . VAL A 1 141 ? 6.714 6.022 -8.272 1.00 91.00 141 VAL A C 1
ATOM 1103 O O . VAL A 1 141 ? 7.391 5.564 -9.191 1.00 91.00 141 VAL A O 1
ATOM 1106 N N . PHE A 1 142 ? 6.720 5.486 -7.049 1.00 89.44 142 PHE A N 1
ATOM 1107 C CA . PHE A 1 142 ? 7.638 4.404 -6.685 1.00 89.44 142 PHE A CA 1
ATOM 1108 C C . PHE A 1 142 ? 7.169 3.009 -7.121 1.00 89.44 142 PHE A C 1
ATOM 1110 O O . PHE A 1 142 ? 8.007 2.222 -7.562 1.00 89.44 142 PHE A O 1
ATOM 1117 N N . VAL A 1 143 ? 5.872 2.697 -7.019 1.00 90.44 143 VAL A N 1
ATOM 1118 C CA . VAL A 1 143 ? 5.318 1.382 -7.400 1.00 90.44 143 VAL A CA 1
ATOM 1119 C C . VAL A 1 143 ? 4.992 1.346 -8.880 1.00 90.44 143 VAL A C 1
ATOM 1121 O O . VAL A 1 143 ? 5.645 0.629 -9.635 1.00 90.44 143 VAL A O 1
ATOM 1124 N N . GLU A 1 144 ? 4.017 2.148 -9.308 1.00 91.94 144 GLU A N 1
ATOM 1125 C CA . GLU A 1 144 ? 3.519 2.112 -10.687 1.00 91.94 144 GLU A CA 1
ATOM 1126 C C . GLU A 1 144 ? 4.594 2.588 -11.665 1.00 91.94 144 GLU A C 1
ATOM 1128 O O . GLU A 1 144 ? 4.857 1.943 -12.680 1.00 91.94 144 GLU A O 1
ATOM 1133 N N . GLY A 1 145 ? 5.284 3.682 -11.324 1.00 91.56 145 GLY A N 1
ATOM 1134 C CA . GLY A 1 145 ? 6.420 4.181 -12.094 1.00 91.56 145 GLY A CA 1
ATOM 1135 C C . GLY A 1 145 ? 7.571 3.175 -12.155 1.00 91.56 145 GLY A C 1
ATOM 1136 O O . GLY A 1 145 ? 8.120 2.938 -13.231 1.00 91.56 145 GLY A O 1
ATOM 1137 N N . GLY A 1 146 ? 7.899 2.525 -11.034 1.00 91.00 146 GLY A N 1
ATOM 1138 C CA . GLY A 1 146 ? 8.919 1.475 -10.981 1.00 91.00 146 GLY A CA 1
ATOM 1139 C C . GLY A 1 146 ? 8.575 0.275 -11.866 1.00 91.00 146 GLY A C 1
ATOM 1140 O O . GLY A 1 146 ? 9.420 -0.188 -12.635 1.00 91.00 146 GLY A O 1
ATOM 1141 N N . LEU A 1 147 ? 7.323 -0.186 -11.827 1.00 90.94 147 LEU A N 1
ATOM 1142 C CA . LEU A 1 147 ? 6.841 -1.290 -12.656 1.00 90.94 147 LEU A CA 1
ATOM 1143 C C . LEU A 1 147 ? 6.844 -0.928 -14.149 1.00 90.94 147 LEU A C 1
ATOM 1145 O O . LEU A 1 147 ? 7.266 -1.739 -14.973 1.00 90.94 147 LEU A O 1
ATOM 1149 N N . ALA A 1 148 ? 6.450 0.300 -14.503 1.00 93.56 148 ALA A N 1
ATOM 1150 C CA . ALA A 1 148 ? 6.499 0.796 -15.879 1.00 93.56 148 ALA A CA 1
ATOM 1151 C C . ALA A 1 148 ? 7.939 0.861 -16.419 1.00 93.56 148 ALA A C 1
ATOM 1153 O O . ALA A 1 148 ? 8.203 0.453 -17.556 1.00 93.56 148 ALA A O 1
ATOM 1154 N N . VAL A 1 149 ? 8.890 1.319 -15.597 1.00 91.81 149 VAL A N 1
ATOM 1155 C CA . VAL A 1 149 ? 10.317 1.312 -15.947 1.00 91.81 149 VAL A CA 1
ATOM 1156 C C . VAL A 1 149 ? 10.822 -0.122 -16.098 1.00 91.81 149 VAL A C 1
ATOM 1158 O O . VAL A 1 149 ? 11.457 -0.423 -17.105 1.00 91.81 149 VAL A O 1
ATOM 1161 N N . ALA A 1 150 ? 10.499 -1.027 -15.171 1.00 91.44 150 ALA A N 1
ATOM 1162 C CA . ALA A 1 150 ? 10.895 -2.434 -15.249 1.00 91.44 150 ALA A CA 1
ATOM 1163 C C . ALA A 1 150 ? 10.357 -3.125 -16.514 1.00 91.44 150 ALA A C 1
ATOM 1165 O O . ALA A 1 150 ? 11.107 -3.804 -17.216 1.00 91.44 150 ALA A O 1
ATOM 1166 N N . ALA A 1 151 ? 9.082 -2.903 -16.850 1.00 92.38 151 ALA A N 1
ATOM 1167 C CA . ALA A 1 151 ? 8.460 -3.425 -18.064 1.00 92.38 151 ALA A CA 1
ATOM 1168 C C . ALA A 1 151 ? 9.126 -2.868 -19.330 1.00 92.38 151 ALA A C 1
ATOM 1170 O O . ALA A 1 151 ? 9.380 -3.615 -20.274 1.00 92.38 151 ALA A O 1
ATOM 1171 N N . THR A 1 152 ? 9.468 -1.576 -19.334 1.00 90.62 152 THR A N 1
ATOM 1172 C CA . THR A 1 152 ? 10.210 -0.953 -20.438 1.00 90.62 152 THR A CA 1
ATOM 1173 C C . THR A 1 152 ? 11.601 -1.573 -20.572 1.00 90.62 152 THR A C 1
ATOM 1175 O O . THR A 1 152 ? 11.988 -1.988 -21.657 1.00 90.62 152 THR A O 1
ATOM 1178 N N . VAL A 1 153 ? 12.348 -1.730 -19.477 1.00 89.44 153 VAL A N 1
ATOM 1179 C CA . VAL A 1 153 ? 13.674 -2.371 -19.506 1.00 89.44 153 VAL A CA 1
ATOM 1180 C C . VAL A 1 153 ? 13.588 -3.805 -20.040 1.00 89.44 153 VAL A C 1
ATOM 1182 O O . VAL A 1 153 ? 14.400 -4.192 -20.879 1.00 89.44 153 VAL A O 1
ATOM 1185 N N . ALA A 1 154 ? 12.577 -4.572 -19.625 1.00 89.38 154 ALA A N 1
ATOM 1186 C CA . ALA A 1 154 ? 12.353 -5.931 -20.113 1.00 89.38 154 ALA A CA 1
ATOM 1187 C C . ALA A 1 154 ? 11.969 -5.977 -21.604 1.00 89.38 154 ALA A C 1
ATOM 1189 O O . ALA A 1 154 ? 12.450 -6.843 -22.334 1.00 89.38 154 ALA A O 1
ATOM 1190 N N . ALA A 1 155 ? 11.136 -5.045 -22.077 1.00 90.44 155 ALA A N 1
ATOM 1191 C CA . ALA A 1 155 ? 10.711 -4.975 -23.476 1.00 90.44 155 ALA A CA 1
ATOM 1192 C C . ALA A 1 155 ? 11.856 -4.593 -24.431 1.00 90.44 155 ALA A C 1
ATOM 1194 O O . ALA A 1 155 ? 11.874 -5.028 -25.580 1.00 90.44 155 ALA A O 1
ATOM 1195 N N . PHE A 1 156 ? 12.827 -3.813 -23.951 1.00 87.31 156 PHE A N 1
ATOM 1196 C CA . PHE A 1 156 ? 14.002 -3.375 -24.711 1.00 87.31 156 PHE A CA 1
ATOM 1197 C C . PHE A 1 156 ? 15.264 -4.189 -24.367 1.00 87.31 156 PHE A C 1
ATOM 1199 O O . PHE A 1 156 ? 16.392 -3.721 -24.560 1.00 87.31 156 PHE A O 1
ATOM 1206 N N . ASN A 1 157 ? 15.087 -5.419 -23.872 1.00 78.25 157 ASN A N 1
ATOM 1207 C CA . ASN A 1 157 ? 16.189 -6.306 -23.519 1.00 78.25 157 ASN A CA 1
ATOM 1208 C C . ASN A 1 157 ? 17.088 -6.566 -24.746 1.00 78.25 157 ASN A C 1
ATOM 1210 O O . ASN A 1 157 ? 16.626 -7.048 -25.779 1.00 78.25 157 ASN A O 1
ATOM 1214 N N . GLY A 1 158 ? 18.369 -6.196 -24.647 1.00 78.56 158 GLY A N 1
ATOM 1215 C CA . GLY A 1 158 ? 19.349 -6.267 -25.740 1.00 78.56 158 GLY A CA 1
ATOM 1216 C C . GLY A 1 158 ? 19.598 -4.960 -26.508 1.00 78.56 158 GLY A C 1
ATOM 1217 O O . GLY A 1 158 ? 20.574 -4.890 -27.251 1.00 78.56 158 GLY A O 1
ATOM 1218 N N . LEU A 1 159 ? 18.777 -3.917 -26.316 1.00 85.00 159 LEU A N 1
ATOM 1219 C CA . LEU A 1 159 ? 19.038 -2.558 -26.830 1.00 85.00 159 LEU A CA 1
ATOM 1220 C C . LEU A 1 159 ? 19.698 -1.647 -25.786 1.00 85.00 159 LEU A C 1
ATOM 1222 O O . LEU A 1 159 ? 20.344 -0.661 -26.137 1.00 85.00 159 LEU A O 1
ATOM 1226 N N . ILE A 1 160 ? 19.530 -1.977 -24.506 1.00 87.62 160 ILE A N 1
ATOM 1227 C CA . ILE A 1 160 ? 20.136 -1.271 -23.377 1.00 87.62 160 ILE A CA 1
ATOM 1228 C C . ILE A 1 160 ? 21.534 -1.845 -23.140 1.00 87.62 160 ILE A C 1
ATOM 1230 O O . ILE A 1 160 ? 21.718 -3.065 -23.148 1.00 87.62 160 ILE A O 1
ATOM 1234 N N . ASP A 1 161 ? 22.526 -0.979 -22.924 1.00 88.06 161 ASP A N 1
ATOM 1235 C CA . ASP A 1 161 ? 23.880 -1.442 -22.644 1.00 88.06 161 ASP A CA 1
ATOM 1236 C C . ASP A 1 161 ? 23.928 -2.249 -21.324 1.00 88.06 161 ASP A C 1
ATOM 1238 O O . ASP A 1 161 ? 23.205 -1.928 -20.372 1.00 88.06 161 ASP A O 1
ATOM 1242 N N . PRO A 1 162 ? 24.771 -3.294 -21.223 1.00 86.31 162 PRO A N 1
ATOM 1243 C CA . PRO A 1 162 ? 24.800 -4.161 -20.043 1.00 86.31 162 PRO A CA 1
ATOM 1244 C C . PRO A 1 162 ? 25.090 -3.429 -18.725 1.00 86.31 162 PRO A C 1
ATOM 1246 O O . PRO A 1 162 ? 24.623 -3.858 -17.670 1.00 86.31 162 PRO A O 1
ATOM 1249 N N . MET A 1 163 ? 25.835 -2.318 -18.765 1.00 86.25 163 MET A N 1
ATOM 1250 C CA . MET A 1 163 ? 26.150 -1.539 -17.567 1.00 86.25 163 M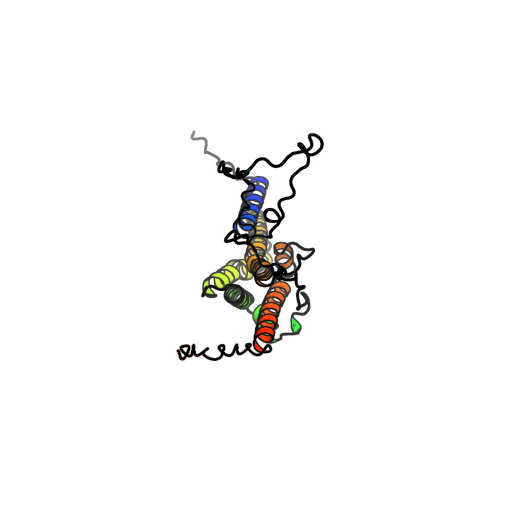ET A CA 1
ATOM 1251 C C . MET A 1 163 ? 24.953 -0.693 -17.127 1.00 86.25 163 MET A C 1
ATOM 1253 O O . MET A 1 163 ? 24.646 -0.660 -15.936 1.00 86.25 163 MET A O 1
ATOM 1257 N N . ALA A 1 164 ? 24.239 -0.050 -18.053 1.00 87.56 164 ALA A N 1
ATOM 1258 C CA . ALA A 1 164 ? 22.994 0.649 -17.755 1.00 87.56 164 ALA A CA 1
ATOM 1259 C C . ALA A 1 164 ? 21.921 -0.316 -17.257 1.00 87.56 164 ALA A C 1
ATOM 1261 O O . ALA A 1 164 ? 21.269 -0.010 -16.263 1.00 87.56 164 ALA A O 1
ATOM 1262 N N . SER A 1 165 ? 21.782 -1.497 -17.871 1.00 86.62 165 SER A N 1
ATOM 1263 C CA . SER A 1 165 ? 20.858 -2.526 -17.384 1.00 86.62 165 SER A CA 1
ATOM 1264 C C . SER A 1 165 ? 21.169 -2.910 -15.937 1.00 86.62 165 SER A C 1
ATOM 1266 O O . SER A 1 165 ? 20.253 -2.986 -15.125 1.00 86.62 165 SER A O 1
ATOM 1268 N N . TYR A 1 166 ? 22.446 -3.096 -15.587 1.00 87.25 166 TYR A N 1
ATOM 1269 C CA . TYR A 1 166 ? 22.859 -3.394 -14.214 1.00 87.25 166 TYR A CA 1
ATOM 1270 C C . TYR A 1 166 ? 22.467 -2.278 -13.228 1.00 87.25 166 TYR A C 1
ATOM 1272 O O . TYR A 1 166 ? 21.835 -2.552 -12.210 1.00 87.25 166 TYR A O 1
ATOM 1280 N N . TYR A 1 167 ? 22.769 -1.011 -13.537 1.00 88.69 167 TYR A N 1
ATOM 1281 C CA . TYR A 1 167 ? 22.402 0.115 -12.666 1.00 88.69 167 TYR A CA 1
ATOM 1282 C C . TYR A 1 167 ? 20.886 0.317 -12.552 1.00 88.69 167 TYR A C 1
ATOM 1284 O O . TYR A 1 167 ? 20.399 0.693 -11.486 1.00 88.69 167 TYR A O 1
ATOM 1292 N N . LEU A 1 168 ? 20.138 0.053 -13.627 1.00 89.31 168 LEU A N 1
ATOM 1293 C CA . LEU A 1 168 ? 18.678 0.091 -13.615 1.00 89.31 168 LEU A CA 1
ATOM 1294 C C . LEU A 1 168 ? 18.107 -1.023 -12.738 1.00 89.31 168 LEU A C 1
ATOM 1296 O O . LEU A 1 168 ? 17.218 -0.752 -11.940 1.00 89.31 168 LEU A O 1
ATOM 1300 N N . CYS A 1 169 ? 18.640 -2.244 -12.819 1.00 86.06 169 CYS A N 1
ATOM 1301 C CA . CYS A 1 169 ? 18.238 -3.338 -11.938 1.00 86.06 169 CYS A CA 1
ATOM 1302 C C . CYS A 1 169 ? 18.512 -3.015 -10.461 1.00 86.06 169 CYS A C 1
ATOM 1304 O O . CYS A 1 169 ? 17.611 -3.163 -9.640 1.00 86.06 169 CYS A O 1
ATOM 1306 N N . GLU A 1 170 ? 19.704 -2.512 -10.124 1.00 86.44 170 GLU A N 1
ATOM 1307 C CA . GLU A 1 170 ? 20.024 -2.071 -8.756 1.00 86.44 170 GLU A CA 1
ATOM 1308 C C . GLU A 1 170 ? 19.071 -0.959 -8.285 1.00 86.44 170 GLU A C 1
ATOM 1310 O O . GLU A 1 170 ? 18.544 -1.011 -7.174 1.00 86.44 170 GLU A O 1
ATOM 1315 N N . GLY A 1 171 ? 18.789 0.026 -9.145 1.00 87.94 171 GLY A N 1
ATOM 1316 C CA . GLY A 1 171 ? 17.857 1.114 -8.848 1.00 87.94 171 GLY A CA 1
ATOM 1317 C C . GLY A 1 171 ? 16.415 0.642 -8.644 1.00 87.94 171 GLY A C 1
ATOM 1318 O O . GLY A 1 171 ? 15.741 1.116 -7.732 1.00 87.94 171 GLY A O 1
ATOM 1319 N N . LEU A 1 172 ? 15.947 -0.315 -9.448 1.00 88.19 172 LEU A N 1
ATOM 1320 C CA . LEU A 1 172 ? 14.608 -0.897 -9.335 1.00 88.19 172 LEU A CA 1
ATOM 1321 C C . LEU A 1 172 ? 14.460 -1.737 -8.066 1.00 88.19 172 LEU A C 1
ATOM 1323 O O . LEU A 1 172 ? 13.466 -1.583 -7.361 1.00 88.19 172 LEU A O 1
ATOM 1327 N N . LEU A 1 173 ? 15.455 -2.564 -7.731 1.00 84.81 173 LEU A N 1
ATOM 1328 C CA . LEU A 1 173 ? 15.476 -3.318 -6.473 1.00 84.81 173 LEU A CA 1
ATOM 1329 C C . LEU A 1 173 ? 15.479 -2.378 -5.266 1.00 84.81 173 LEU A C 1
ATOM 1331 O O . LEU A 1 173 ? 14.761 -2.600 -4.290 1.00 84.81 173 LEU A O 1
ATOM 1335 N N . PHE A 1 174 ? 16.246 -1.293 -5.352 1.00 83.44 174 PHE A N 1
ATOM 1336 C CA . PHE A 1 174 ? 16.292 -0.293 -4.302 1.00 83.44 174 PHE A CA 1
ATOM 1337 C C . PHE A 1 174 ? 14.962 0.457 -4.139 1.00 83.44 174 PHE A C 1
ATOM 1339 O O . PHE A 1 174 ? 14.458 0.597 -3.023 1.00 83.44 174 PHE A O 1
ATOM 1346 N N . SER A 1 175 ? 14.368 0.894 -5.251 1.00 85.12 175 SER A N 1
ATOM 1347 C CA . SER A 1 175 ? 13.058 1.551 -5.281 1.00 85.12 175 SER A CA 1
ATOM 1348 C C . SER A 1 175 ? 11.954 0.638 -4.741 1.00 85.12 175 SER A C 1
ATOM 1350 O O . SER A 1 175 ? 11.135 1.081 -3.937 1.00 85.12 175 SER A O 1
ATOM 1352 N N . TRP A 1 176 ? 11.963 -0.645 -5.121 1.00 85.25 176 TRP A N 1
ATOM 1353 C CA . TRP A 1 176 ? 11.028 -1.659 -4.626 1.00 85.25 176 TRP A CA 1
ATOM 1354 C C . TRP A 1 176 ? 11.089 -1.785 -3.103 1.00 85.25 176 TRP A C 1
ATOM 1356 O O . TRP A 1 176 ? 10.068 -1.703 -2.420 1.00 85.25 176 TRP A O 1
ATOM 1366 N N . TRP A 1 177 ? 12.299 -1.915 -2.556 1.00 84.44 177 TRP A N 1
ATOM 1367 C CA . TRP A 1 177 ? 12.497 -2.047 -1.116 1.00 84.44 177 TRP A CA 1
ATOM 1368 C C . TRP A 1 177 ? 12.100 -0.783 -0.342 1.00 84.44 177 TRP A C 1
ATOM 1370 O O . TRP A 1 177 ? 11.400 -0.873 0.669 1.00 84.44 177 TRP A O 1
ATOM 1380 N N . LEU A 1 178 ? 12.487 0.404 -0.829 1.00 83.12 178 LEU A N 1
ATOM 1381 C CA . LEU A 1 178 ? 12.058 1.672 -0.230 1.00 83.12 178 LEU A CA 1
ATOM 1382 C C . LEU A 1 178 ? 10.539 1.815 -0.232 1.00 83.12 178 LEU A C 1
ATOM 1384 O O . LEU A 1 178 ? 9.970 2.314 0.738 1.00 83.12 178 LEU A O 1
ATOM 1388 N N . CYS A 1 179 ? 9.886 1.376 -1.305 1.00 85.94 179 CYS A N 1
ATOM 1389 C CA . CYS A 1 179 ? 8.443 1.417 -1.380 1.00 85.94 179 CYS A CA 1
ATOM 1390 C C . CYS A 1 179 ? 7.785 0.481 -0.359 1.00 85.94 179 CYS A C 1
ATOM 1392 O O . CYS A 1 179 ? 6.852 0.899 0.325 1.00 85.94 179 CYS A O 1
ATOM 1394 N N . GLY A 1 180 ? 8.298 -0.742 -0.188 1.00 86.75 180 GLY A N 1
ATOM 1395 C CA . GLY A 1 180 ? 7.827 -1.664 0.850 1.00 86.75 180 GLY A CA 1
ATOM 1396 C C . GLY A 1 180 ? 7.939 -1.062 2.255 1.00 86.75 180 GLY A C 1
ATOM 1397 O O . GLY A 1 180 ? 6.990 -1.108 3.035 1.00 86.75 180 GLY A O 1
ATOM 1398 N N . ALA A 1 181 ? 9.059 -0.398 2.556 1.00 85.00 181 ALA A N 1
ATOM 1399 C CA . ALA A 1 181 ? 9.218 0.320 3.820 1.00 85.00 181 ALA A CA 1
ATOM 1400 C C . ALA A 1 181 ? 8.242 1.502 3.950 1.00 85.00 181 ALA A C 1
ATOM 1402 O O . ALA A 1 181 ? 7.618 1.679 4.995 1.00 85.00 181 ALA A O 1
ATOM 1403 N N . TYR A 1 182 ? 8.071 2.294 2.891 1.00 87.06 182 TYR A N 1
ATOM 1404 C CA . TYR A 1 182 ? 7.144 3.423 2.884 1.00 87.06 182 TYR A CA 1
ATOM 1405 C C . TYR A 1 182 ? 5.683 2.992 3.075 1.00 87.06 182 TYR A C 1
ATOM 1407 O O . TYR A 1 182 ? 4.953 3.606 3.845 1.00 87.06 182 TYR A O 1
ATOM 1415 N N . THR A 1 183 ? 5.259 1.922 2.412 1.00 89.81 183 THR A N 1
ATOM 1416 C CA . THR A 1 183 ? 3.879 1.418 2.462 1.00 89.81 183 THR A CA 1
ATOM 1417 C C . THR A 1 183 ? 3.559 0.752 3.795 1.00 89.81 183 THR A C 1
ATOM 1419 O O . THR A 1 183 ? 2.480 0.966 4.342 1.00 89.81 183 THR A O 1
ATOM 1422 N N . SER A 1 184 ? 4.546 0.084 4.401 1.00 90.69 184 SER A N 1
ATOM 1423 C CA . SER A 1 184 ? 4.427 -0.516 5.736 1.00 90.69 184 SER A CA 1
ATOM 1424 C C . SER A 1 184 ? 4.106 0.472 6.865 1.00 90.69 184 SER A C 1
ATOM 1426 O O . SER A 1 184 ? 3.648 0.060 7.929 1.00 90.69 184 SER A O 1
ATOM 1428 N N . ILE A 1 185 ? 4.293 1.778 6.640 1.00 87.50 185 ILE A N 1
ATOM 1429 C CA . ILE A 1 185 ? 3.941 2.834 7.596 1.00 87.50 185 ILE A CA 1
ATOM 1430 C C . ILE A 1 185 ? 2.487 2.732 8.051 1.00 87.50 185 ILE A C 1
ATOM 1432 O O . ILE A 1 185 ? 2.219 2.927 9.233 1.00 87.50 185 ILE A O 1
ATOM 1436 N N . VAL A 1 186 ? 1.561 2.466 7.130 1.00 90.75 186 VAL A N 1
ATOM 1437 C CA . VAL A 1 186 ? 0.135 2.375 7.458 1.00 90.75 186 VAL A CA 1
ATOM 1438 C C . VAL A 1 186 ? -0.102 1.188 8.383 1.00 90.75 186 VAL A C 1
ATOM 1440 O O . VAL A 1 186 ? -0.741 1.350 9.417 1.00 90.75 186 VAL A O 1
ATOM 1443 N N . ARG A 1 187 ? 0.496 0.027 8.093 1.00 90.69 187 ARG A N 1
ATOM 1444 C CA . ARG A 1 187 ? 0.451 -1.137 8.987 1.00 90.69 187 ARG A CA 1
ATOM 1445 C C . ARG A 1 187 ? 0.945 -0.804 10.392 1.00 90.69 187 ARG A C 1
ATOM 1447 O O . ARG A 1 187 ? 0.293 -1.153 11.366 1.00 90.69 187 ARG A O 1
ATOM 1454 N N . LEU A 1 188 ? 2.065 -0.087 10.499 1.00 86.50 188 LEU A N 1
ATOM 1455 C CA . LEU A 1 188 ? 2.610 0.353 11.787 1.00 86.50 188 LEU A CA 1
ATOM 1456 C C . LEU A 1 188 ? 1.663 1.316 12.516 1.00 86.50 188 LEU A C 1
ATOM 1458 O O . LEU A 1 188 ? 1.481 1.202 13.725 1.00 86.50 188 LEU A O 1
ATOM 1462 N N . MET A 1 189 ? 1.040 2.247 11.788 1.00 87.31 189 MET A N 1
ATOM 1463 C CA . MET A 1 189 ? 0.021 3.137 12.348 1.00 87.31 189 MET A CA 1
ATOM 1464 C C . MET A 1 189 ? -1.174 2.340 12.876 1.00 87.31 189 MET A C 1
ATOM 1466 O O . MET A 1 189 ? -1.634 2.628 13.973 1.00 87.31 189 MET A O 1
ATOM 1470 N N . LEU A 1 190 ? -1.626 1.312 12.153 1.00 88.69 190 LEU A N 1
ATOM 1471 C CA . LEU A 1 190 ? -2.705 0.421 12.588 1.00 88.69 190 LEU A CA 1
ATOM 1472 C C . LEU A 1 190 ? -2.328 -0.391 13.833 1.00 88.69 190 LEU A C 1
ATOM 1474 O O . LEU A 1 190 ? -3.134 -0.449 14.757 1.00 88.69 190 LEU A O 1
ATOM 1478 N N . HIS A 1 191 ? -1.118 -0.959 13.899 1.00 86.50 191 HIS A N 1
ATOM 1479 C CA . HIS A 1 191 ? -0.648 -1.665 15.100 1.00 86.50 191 HIS A CA 1
ATOM 1480 C C . HIS A 1 191 ? -0.686 -0.769 16.333 1.00 86.50 191 HIS A C 1
ATOM 1482 O O . HIS A 1 191 ? -1.162 -1.192 17.381 1.00 86.50 191 HIS A O 1
A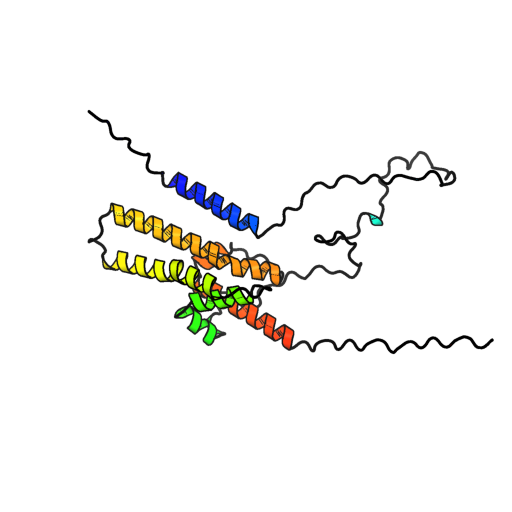TOM 1488 N N . ASN A 1 192 ? -0.237 0.478 16.194 1.00 83.19 192 ASN A N 1
ATOM 1489 C CA . ASN A 1 192 ? -0.252 1.428 17.300 1.00 83.19 192 ASN A CA 1
ATOM 1490 C C . ASN A 1 192 ? -1.672 1.903 17.636 1.00 83.19 192 ASN A C 1
ATOM 1492 O O . ASN A 1 192 ? -2.001 2.046 18.808 1.00 83.19 192 ASN A O 1
ATOM 1496 N N . LYS A 1 193 ? -2.510 2.151 16.622 1.00 84.94 193 LYS A N 1
ATOM 1497 C CA . LYS A 1 193 ? -3.857 2.720 16.783 1.00 84.94 193 LYS A CA 1
ATOM 1498 C C . LYS A 1 193 ? -4.872 1.720 17.335 1.00 84.94 193 LYS A C 1
ATOM 1500 O O . LYS A 1 193 ? -5.748 2.113 18.094 1.00 84.94 193 LYS A O 1
ATOM 1505 N N . TYR A 1 194 ? -4.769 0.454 16.944 1.00 85.25 194 TYR A N 1
ATOM 1506 C CA . TYR A 1 194 ? -5.698 -0.607 17.345 1.00 85.25 194 TYR A CA 1
ATOM 1507 C C . TYR A 1 194 ? -5.054 -1.649 18.266 1.00 85.25 194 TYR A C 1
ATOM 1509 O O . TYR A 1 194 ? -5.645 -2.698 18.489 1.00 85.25 194 TYR A O 1
ATOM 1517 N N . HIS A 1 195 ? -3.847 -1.380 18.779 1.00 83.62 195 HIS A N 1
ATOM 1518 C CA . HIS A 1 195 ? -3.095 -2.290 19.650 1.00 83.62 195 HIS A CA 1
ATOM 1519 C C . HIS A 1 195 ? -3.001 -3.718 19.081 1.00 83.62 195 HIS A C 1
ATOM 1521 O O . HIS A 1 195 ? -3.209 -4.700 19.791 1.00 83.62 195 HIS A O 1
ATOM 1527 N N . LEU A 1 196 ? -2.705 -3.835 17.779 1.00 83.50 196 LEU A N 1
ATOM 1528 C CA . LEU A 1 196 ? -2.728 -5.131 17.098 1.00 83.50 196 LEU A CA 1
ATOM 1529 C C . LEU A 1 196 ? -1.539 -6.011 17.494 1.00 83.50 196 LEU A C 1
ATOM 1531 O O . LEU A 1 196 ? -0.408 -5.523 17.594 1.00 83.50 196 LEU A O 1
ATOM 1535 N N . GLU A 1 197 ? -1.775 -7.317 17.623 1.00 78.38 197 GLU A N 1
ATOM 1536 C CA . GLU A 1 197 ? -0.737 -8.313 17.912 1.00 78.38 197 GLU A CA 1
ATOM 1537 C C . GLU A 1 197 ? 0.406 -8.262 16.894 1.00 78.38 197 GLU A C 1
ATOM 1539 O O . GLU A 1 197 ? 0.173 -8.203 15.688 1.00 78.38 197 GLU A O 1
ATOM 1544 N N . ASN A 1 198 ? 1.653 -8.314 17.373 1.00 70.25 198 ASN A N 1
ATOM 1545 C CA . ASN A 1 198 ? 2.824 -8.364 16.502 1.00 70.25 198 ASN A CA 1
ATOM 1546 C C . ASN A 1 198 ? 2.781 -9.615 15.619 1.00 70.25 198 ASN A C 1
ATOM 1548 O O . ASN A 1 198 ? 2.788 -10.743 16.107 1.00 70.25 198 ASN A O 1
ATOM 1552 N N . GLU A 1 199 ? 2.807 -9.417 14.307 1.00 66.94 199 GLU A N 1
ATOM 1553 C CA . GLU A 1 199 ? 2.855 -10.528 13.368 1.00 66.94 199 GLU A CA 1
ATOM 1554 C C . GLU A 1 199 ? 4.249 -11.166 13.294 1.00 66.94 199 GLU A C 1
ATOM 1556 O O . GLU A 1 199 ? 5.265 -10.498 13.505 1.00 66.94 199 GLU A O 1
ATOM 1561 N N . PRO A 1 200 ? 4.335 -12.451 12.904 1.00 59.44 200 PRO A N 1
ATOM 1562 C CA . PRO A 1 200 ? 5.613 -13.143 12.747 1.00 59.44 200 PRO A CA 1
ATOM 1563 C C . PRO A 1 200 ? 6.487 -12.579 11.610 1.00 59.44 200 PRO A C 1
ATOM 1565 O O . PRO A 1 200 ? 7.673 -12.901 11.538 1.00 59.44 200 PRO A O 1
ATOM 1568 N N . CYS A 1 201 ? 5.926 -11.767 10.705 1.00 70.38 201 CYS A N 1
ATOM 1569 C CA . CYS A 1 201 ? 6.630 -11.183 9.561 1.00 70.38 201 CYS A CA 1
ATOM 1570 C C . CYS A 1 201 ? 6.815 -9.667 9.718 1.00 70.38 201 CYS A C 1
ATOM 1572 O O . CYS A 1 201 ? 5.888 -8.960 10.100 1.00 70.38 201 CYS A O 1
ATOM 1574 N N . ASP A 1 202 ? 7.997 -9.154 9.350 1.00 78.81 202 ASP A N 1
ATOM 1575 C CA . ASP A 1 202 ? 8.258 -7.708 9.349 1.00 78.81 202 ASP A CA 1
ATOM 1576 C C . ASP A 1 202 ? 7.314 -6.994 8.351 1.00 78.81 202 ASP A C 1
ATOM 1578 O O . ASP A 1 202 ? 7.212 -7.430 7.197 1.00 78.81 202 ASP A O 1
ATOM 1582 N N . PRO A 1 203 ? 6.650 -5.891 8.747 1.00 81.19 203 PRO A N 1
ATOM 1583 C CA . PRO A 1 203 ? 5.701 -5.162 7.902 1.00 81.19 203 PRO A CA 1
ATOM 1584 C C . PRO A 1 203 ? 6.227 -4.779 6.512 1.00 81.19 203 PRO A C 1
ATOM 1586 O O . PRO A 1 203 ? 5.464 -4.771 5.543 1.00 81.19 203 PRO A O 1
ATOM 1589 N N . CYS A 1 204 ? 7.528 -4.494 6.379 1.00 83.12 204 CYS A N 1
ATOM 1590 C CA . CYS A 1 204 ? 8.127 -4.161 5.087 1.00 83.12 204 CYS A CA 1
ATOM 1591 C C . CYS A 1 204 ? 8.162 -5.376 4.162 1.00 83.12 204 CYS A C 1
ATOM 1593 O O . CYS A 1 204 ? 7.953 -5.236 2.959 1.00 83.12 204 CYS A O 1
ATOM 1595 N N . LEU A 1 205 ? 8.420 -6.567 4.711 1.00 83.00 205 LEU A N 1
ATOM 1596 C CA . LEU A 1 205 ? 8.467 -7.814 3.951 1.00 83.00 205 LEU A CA 1
ATOM 1597 C C . LEU A 1 205 ? 7.084 -8.158 3.392 1.00 83.00 205 LEU A C 1
ATOM 1599 O O . LEU A 1 205 ? 6.968 -8.541 2.229 1.00 83.00 205 LEU A O 1
ATOM 1603 N N . VAL A 1 206 ? 6.035 -7.968 4.198 1.00 86.75 206 VAL A N 1
ATOM 1604 C CA . VAL A 1 206 ? 4.648 -8.214 3.782 1.00 86.75 206 VAL A CA 1
ATOM 1605 C C . VAL A 1 206 ? 4.297 -7.344 2.574 1.00 86.75 206 VAL A C 1
ATOM 1607 O O . VAL A 1 206 ? 3.809 -7.863 1.573 1.00 86.75 206 VAL A O 1
ATOM 1610 N N . HIS A 1 207 ? 4.639 -6.053 2.596 1.00 88.69 207 HIS A N 1
ATOM 1611 C CA . HIS A 1 207 ? 4.440 -5.176 1.437 1.00 88.69 207 HIS A CA 1
ATOM 1612 C C . HIS A 1 207 ? 5.381 -5.481 0.265 1.00 88.69 207 HIS A C 1
ATOM 1614 O O . HIS A 1 207 ? 4.971 -5.326 -0.878 1.00 88.69 207 HIS A O 1
ATOM 1620 N N . CYS A 1 208 ? 6.603 -5.964 0.506 1.00 86.31 208 CYS A N 1
ATOM 1621 C CA . CYS A 1 208 ? 7.519 -6.376 -0.565 1.00 86.31 208 CYS A CA 1
ATOM 1622 C C . CYS A 1 208 ? 7.061 -7.638 -1.311 1.00 86.31 208 CYS A C 1
ATOM 1624 O O . CYS A 1 208 ? 7.411 -7.799 -2.475 1.00 86.31 208 CYS A O 1
ATOM 1626 N N . CYS A 1 209 ? 6.357 -8.565 -0.659 1.00 86.44 209 CYS A N 1
ATOM 1627 C CA . CYS A 1 209 ? 5.987 -9.857 -1.255 1.00 86.44 209 CYS A CA 1
ATOM 1628 C C . CYS A 1 209 ? 4.501 -9.946 -1.614 1.00 86.44 209 CYS A C 1
ATOM 1630 O O . CYS A 1 209 ? 4.130 -10.608 -2.579 1.00 86.44 209 CYS A O 1
ATOM 1632 N N . LEU A 1 210 ? 3.654 -9.284 -0.832 1.00 90.50 210 LEU A N 1
ATOM 1633 C CA . LEU A 1 210 ? 2.199 -9.359 -0.890 1.00 90.50 210 LEU A CA 1
ATOM 1634 C C . LEU A 1 210 ? 1.591 -7.951 -0.914 1.00 90.50 210 LEU A C 1
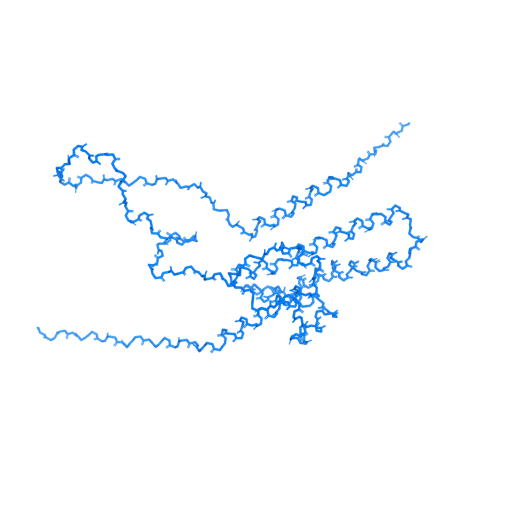ATOM 1636 O O . LEU A 1 210 ? 0.566 -7.709 -0.283 1.00 90.50 210 LEU A O 1
ATOM 1640 N N . HIS A 1 211 ? 2.210 -7.030 -1.662 1.00 91.31 211 HIS A N 1
ATOM 1641 C CA . HIS A 1 211 ? 1.838 -5.611 -1.708 1.00 91.31 211 HIS A CA 1
ATOM 1642 C C . HIS A 1 211 ? 0.329 -5.384 -1.865 1.00 91.31 211 HIS A C 1
ATOM 1644 O O . HIS A 1 211 ? -0.311 -4.679 -1.088 1.00 91.31 211 HIS A O 1
ATOM 1650 N N . TRP A 1 212 ? -0.242 -6.073 -2.853 1.00 91.44 212 TRP A N 1
ATOM 1651 C CA . TRP A 1 212 ? -1.662 -6.070 -3.167 1.00 91.44 212 TRP A CA 1
ATOM 1652 C C . TRP A 1 212 ? -2.544 -6.436 -1.968 1.00 91.44 212 TRP A C 1
ATOM 1654 O O . TRP A 1 212 ? -3.499 -5.742 -1.611 1.00 91.44 212 TRP A O 1
ATOM 1664 N N . CYS A 1 213 ? -2.176 -7.544 -1.336 1.00 93.31 213 CYS A N 1
ATOM 1665 C CA . CYS A 1 213 ? -2.927 -8.151 -0.259 1.00 93.31 213 CYS A CA 1
ATOM 1666 C C . CYS A 1 213 ? -2.854 -7.330 1.024 1.00 93.31 213 CYS A C 1
ATOM 1668 O O . CYS A 1 213 ? -3.870 -7.112 1.681 1.00 93.31 213 CYS A O 1
ATOM 1670 N N . ALA A 1 214 ? -1.668 -6.805 1.321 1.00 93.69 214 ALA A N 1
ATOM 1671 C CA . ALA A 1 214 ? -1.419 -5.943 2.462 1.00 93.69 214 ALA A CA 1
ATOM 1672 C C . ALA A 1 214 ? -2.275 -4.668 2.410 1.00 93.69 214 ALA A C 1
ATOM 1674 O O . ALA A 1 214 ? -2.967 -4.363 3.378 1.00 93.69 214 ALA A O 1
ATOM 1675 N N . LEU A 1 215 ? -2.317 -3.979 1.259 1.00 95.00 215 LEU A N 1
ATOM 1676 C CA . LEU A 1 215 ? -3.146 -2.778 1.083 1.00 95.00 215 LEU A CA 1
ATOM 1677 C C . LEU A 1 215 ? -4.640 -3.064 1.267 1.00 95.00 215 LEU A C 1
ATOM 1679 O O . LEU A 1 215 ? -5.359 -2.275 1.886 1.00 95.00 215 LEU A O 1
ATOM 1683 N N . CYS A 1 216 ? -5.116 -4.189 0.730 1.00 95.19 216 CYS A N 1
ATOM 1684 C CA . CYS A 1 216 ? -6.508 -4.593 0.889 1.00 95.19 216 CYS A CA 1
ATOM 1685 C C . CYS A 1 216 ? -6.831 -4.953 2.337 1.00 95.19 216 CYS A C 1
ATOM 1687 O O . CYS A 1 216 ? -7.903 -4.590 2.813 1.00 95.19 216 CYS A O 1
ATOM 1689 N N . GLN A 1 217 ? -5.948 -5.682 3.021 1.00 94.88 217 GLN A N 1
ATOM 1690 C CA . GLN A 1 217 ? -6.131 -6.051 4.424 1.00 94.88 217 GLN A CA 1
ATOM 1691 C C . GLN A 1 217 ? -6.217 -4.799 5.301 1.00 94.88 217 GLN A C 1
ATOM 1693 O O . GLN A 1 217 ? -7.204 -4.631 6.005 1.00 94.88 217 GLN A O 1
ATOM 1698 N N . GLU A 1 218 ? -5.258 -3.875 5.188 1.00 95.06 218 GLU A N 1
ATOM 1699 C CA . GLU A 1 218 ? -5.257 -2.610 5.940 1.00 95.06 218 GLU A CA 1
ATOM 1700 C C . GLU A 1 218 ? -6.561 -1.828 5.742 1.00 95.06 218 GLU A C 1
ATOM 1702 O O . GLU A 1 218 ? -7.164 -1.352 6.704 1.00 95.06 218 GLU A O 1
ATOM 1707 N N . HIS A 1 219 ? -7.027 -1.732 4.493 1.00 95.38 219 HIS A N 1
ATOM 1708 C CA . HIS A 1 219 ? -8.269 -1.040 4.172 1.00 95.38 219 HIS A CA 1
ATOM 1709 C C . HIS A 1 219 ? -9.488 -1.691 4.830 1.00 95.38 219 HIS A C 1
ATOM 1711 O O . HIS A 1 219 ? -10.336 -0.999 5.399 1.00 95.38 219 HIS A O 1
ATOM 1717 N N . ARG A 1 220 ? -9.592 -3.024 4.730 1.00 94.00 220 ARG A N 1
ATOM 1718 C CA . ARG A 1 220 ? -10.712 -3.774 5.305 1.00 94.00 220 ARG A CA 1
ATOM 1719 C C . ARG A 1 220 ? -10.686 -3.713 6.825 1.00 94.00 220 ARG A C 1
ATOM 1721 O O . ARG A 1 220 ? -11.745 -3.526 7.408 1.00 94.00 220 ARG A O 1
ATOM 1728 N N . GLU A 1 221 ? -9.508 -3.787 7.442 1.00 93.62 221 GLU A N 1
ATOM 1729 C CA . GLU A 1 221 ? -9.360 -3.670 8.892 1.00 93.62 221 GLU A CA 1
ATOM 1730 C C . GLU A 1 221 ? -9.910 -2.325 9.376 1.00 93.62 221 GLU A C 1
ATOM 1732 O O . GLU A 1 221 ? -10.820 -2.294 10.198 1.00 93.62 221 GLU A O 1
ATOM 1737 N N . MET A 1 222 ? -9.457 -1.205 8.800 1.00 92.88 222 MET A N 1
ATOM 1738 C CA . MET A 1 222 ? -9.975 0.120 9.174 1.00 92.88 222 MET A CA 1
ATOM 1739 C C . MET A 1 222 ? -11.490 0.227 8.980 1.00 92.88 222 MET A C 1
ATOM 1741 O O . MET A 1 222 ? -12.191 0.776 9.830 1.00 92.88 222 MET A O 1
ATOM 1745 N N . LYS A 1 223 ? -12.011 -0.312 7.873 1.00 91.94 223 LYS A N 1
ATOM 1746 C CA . LYS A 1 223 ? -13.448 -0.310 7.585 1.00 91.94 223 LYS A CA 1
ATOM 1747 C C . LYS A 1 223 ? -14.243 -1.136 8.604 1.00 91.94 223 LYS A C 1
ATOM 1749 O O . LYS A 1 223 ? -15.285 -0.659 9.047 1.00 91.94 223 LYS A O 1
ATOM 1754 N N . ALA A 1 224 ? -13.750 -2.312 8.992 1.00 90.12 224 ALA A N 1
ATOM 1755 C CA . ALA A 1 224 ? -14.371 -3.180 9.993 1.00 90.12 224 ALA A CA 1
ATOM 1756 C C . ALA A 1 224 ? -14.408 -2.505 11.374 1.00 90.12 224 ALA A C 1
ATOM 1758 O O . ALA A 1 224 ? -15.470 -2.391 11.987 1.00 90.12 224 ALA A O 1
ATOM 1759 N N . ARG A 1 225 ? -13.281 -1.924 11.809 1.00 89.38 225 ARG A N 1
ATOM 1760 C CA . ARG A 1 225 ? -13.210 -1.188 13.082 1.00 89.38 225 ARG A CA 1
ATOM 1761 C C . ARG A 1 225 ? -14.129 0.036 13.099 1.00 89.38 225 ARG A C 1
ATOM 1763 O O . ARG A 1 225 ? -14.719 0.349 14.131 1.00 89.38 225 ARG A O 1
ATOM 1770 N N . LEU A 1 226 ? -14.287 0.736 11.974 1.00 86.44 226 LEU A N 1
ATOM 1771 C CA . LEU A 1 226 ? -15.240 1.848 11.863 1.00 86.44 226 LEU A CA 1
ATOM 1772 C C . LEU A 1 226 ? -16.698 1.378 11.951 1.00 86.44 226 LEU A C 1
ATOM 1774 O O . LEU A 1 226 ? -17.504 2.048 12.598 1.00 86.44 226 LEU A O 1
ATOM 1778 N N . SER A 1 227 ? -17.050 0.246 11.331 1.00 79.12 227 SER A N 1
ATOM 1779 C CA . SER A 1 227 ? -18.410 -0.294 11.432 1.00 79.12 227 SER A CA 1
ATOM 1780 C C . SER A 1 227 ? -18.753 -0.757 12.844 1.00 79.12 227 SER A C 1
ATOM 1782 O O . SER A 1 227 ? -19.853 -0.465 13.308 1.00 79.12 227 SER A O 1
ATOM 1784 N N . ASP A 1 228 ? -17.819 -1.388 13.557 1.00 76.56 228 ASP A N 1
ATOM 1785 C CA . ASP A 1 228 ? -18.061 -1.867 14.924 1.00 76.56 228 ASP A CA 1
ATOM 1786 C C . ASP A 1 228 ? -18.305 -0.705 15.896 1.00 76.56 228 ASP A C 1
ATOM 1788 O O . ASP A 1 228 ? -19.239 -0.743 16.700 1.00 76.56 228 ASP A O 1
ATOM 1792 N N . ASN A 1 229 ? -17.541 0.385 15.756 1.00 73.62 229 ASN A N 1
ATOM 1793 C CA . ASN A 1 229 ? -17.741 1.605 16.543 1.00 73.62 229 ASN A CA 1
ATOM 1794 C C . ASN A 1 229 ? -19.127 2.240 16.331 1.00 73.62 229 ASN A C 1
ATOM 1796 O O . ASN A 1 229 ? -19.674 2.828 17.260 1.00 73.62 229 ASN A O 1
ATOM 1800 N N . PHE A 1 230 ? -19.711 2.132 15.132 1.00 69.06 230 PHE A N 1
ATOM 1801 C CA . PHE A 1 230 ? -21.058 2.648 14.860 1.00 69.06 230 PHE A CA 1
ATOM 1802 C C . PHE A 1 230 ? -22.166 1.762 15.453 1.00 69.06 230 PHE A C 1
ATOM 1804 O O . PHE A 1 230 ? -23.235 2.261 15.805 1.00 69.06 230 PHE A O 1
ATOM 1811 N N . VAL A 1 231 ? -21.931 0.450 15.549 1.00 63.66 231 VAL A N 1
ATOM 1812 C CA . VAL A 1 231 ? -22.918 -0.522 16.048 1.00 63.66 231 VAL A CA 1
ATOM 1813 C C . VAL A 1 231 ? -23.047 -0.472 17.576 1.00 63.66 231 VAL A C 1
ATOM 1815 O O . VAL A 1 231 ? -24.118 -0.779 18.103 1.00 63.66 231 VAL A O 1
ATOM 1818 N N . MET A 1 232 ? -22.017 -0.017 18.295 1.00 57.25 232 MET A N 1
ATOM 1819 C CA . MET A 1 232 ? -22.123 0.288 19.724 1.00 57.25 232 MET A CA 1
ATOM 1820 C C . MET A 1 232 ? -22.935 1.584 19.914 1.00 57.25 232 MET A C 1
ATOM 1822 O O . MET A 1 232 ? -22.465 2.652 19.518 1.00 57.25 232 MET A O 1
ATOM 1826 N N . PRO A 1 233 ? -24.148 1.557 20.511 1.00 52.06 233 PRO A N 1
ATOM 1827 C CA . PRO A 1 233 ? -24.879 2.788 20.772 1.00 52.06 233 PRO A CA 1
ATOM 1828 C C . PRO A 1 233 ? -24.038 3.650 21.710 1.00 52.06 233 PRO A C 1
ATOM 1830 O O . PRO A 1 233 ? -23.673 3.200 22.798 1.00 52.06 233 PRO A O 1
ATOM 1833 N N . MET A 1 234 ? -23.733 4.879 21.281 1.00 50.06 234 MET A N 1
ATOM 1834 C CA . MET A 1 234 ? -23.118 5.904 22.121 1.00 50.06 234 MET A CA 1
ATOM 1835 C C . MET A 1 234 ? -23.840 5.883 23.469 1.00 50.06 234 MET A C 1
ATOM 1837 O O . MET A 1 234 ? -25.050 6.118 23.528 1.00 50.06 234 MET A O 1
ATOM 1841 N N . THR A 1 235 ? -23.133 5.505 24.533 1.00 57.81 235 THR A N 1
ATOM 1842 C CA . THR A 1 235 ? -23.711 5.446 25.870 1.00 57.81 235 THR A CA 1
ATOM 1843 C C . THR A 1 235 ? -24.158 6.857 26.218 1.00 57.81 235 THR A C 1
ATOM 1845 O O . THR A 1 235 ? -23.347 7.746 26.464 1.00 57.81 235 THR A O 1
ATOM 1848 N N . LEU A 1 236 ? -25.470 7.094 26.169 1.00 57.44 236 LEU A N 1
ATOM 1849 C CA . LEU A 1 236 ? -26.060 8.354 26.591 1.00 57.44 236 LEU A CA 1
ATOM 1850 C C . LEU A 1 236 ? -25.882 8.420 28.108 1.00 57.44 236 LEU A C 1
ATOM 1852 O O . LEU A 1 236 ? -26.699 7.910 28.876 1.00 57.44 236 LEU A O 1
ATOM 1856 N N . VAL A 1 237 ? -24.755 8.992 28.534 1.00 68.44 237 VAL A N 1
ATOM 1857 C CA . VAL A 1 237 ? -24.495 9.324 29.930 1.00 68.44 237 VAL A CA 1
ATOM 1858 C C . VAL A 1 237 ? -25.472 10.436 30.280 1.00 68.44 237 VAL A C 1
ATOM 1860 O O . VAL A 1 237 ? -25.243 11.608 29.985 1.00 68.44 237 VAL A O 1
ATOM 1863 N N . ASN A 1 238 ? -26.614 10.059 30.850 1.00 70.38 238 ASN A N 1
ATOM 1864 C CA . ASN A 1 238 ? -27.545 11.033 31.396 1.00 70.38 238 ASN A CA 1
ATOM 1865 C C . ASN A 1 238 ? -26.823 11.820 32.490 1.00 70.38 238 ASN A C 1
ATOM 1867 O O . ASN A 1 238 ? -26.210 11.230 33.383 1.00 70.38 238 ASN A O 1
ATOM 1871 N N . ALA A 1 239 ? -26.891 13.150 32.407 1.00 77.25 239 ALA A N 1
ATOM 1872 C CA . ALA A 1 239 ? -26.349 14.011 33.444 1.00 77.25 239 ALA A CA 1
ATOM 1873 C C . ALA A 1 239 ? -26.959 13.612 34.801 1.00 77.25 239 ALA A C 1
ATOM 1875 O O . ALA A 1 239 ? -28.170 13.360 34.864 1.00 77.25 239 ALA A O 1
ATOM 1876 N N . PRO A 1 240 ? -26.156 13.535 35.879 1.00 72.31 240 PRO A N 1
ATOM 1877 C CA . PRO A 1 240 ? -26.695 13.264 37.201 1.00 72.31 240 PRO A CA 1
ATOM 1878 C C . PRO A 1 240 ? -27.787 14.298 37.523 1.00 72.31 240 PRO A C 1
ATOM 1880 O O . PRO A 1 240 ? -27.632 15.475 37.175 1.00 72.31 240 PRO A O 1
ATOM 1883 N N . PRO A 1 241 ? -28.907 13.880 38.141 1.00 76.25 241 PRO A N 1
ATOM 1884 C CA . PRO A 1 241 ? -29.982 14.797 38.486 1.00 76.25 241 PRO A CA 1
ATOM 1885 C C . PRO A 1 241 ? -29.417 15.926 39.346 1.00 76.25 241 PRO A C 1
ATOM 1887 O O . PRO A 1 241 ? -28.634 15.678 40.263 1.00 76.25 241 PRO A O 1
ATOM 1890 N N . VAL A 1 242 ? -29.798 17.167 39.028 1.00 72.50 242 VAL A N 1
ATOM 1891 C CA . VAL A 1 242 ? -29.340 18.357 39.753 1.00 72.50 242 VAL A CA 1
ATOM 1892 C C . VAL A 1 242 ? -29.646 18.167 41.234 1.00 72.50 242 VAL A C 1
ATOM 1894 O O . VAL A 1 242 ? -30.806 18.172 41.650 1.00 72.50 242 VAL A O 1
ATOM 1897 N N . GLN A 1 243 ? -28.595 17.971 42.025 1.00 71.62 243 GLN A N 1
ATOM 1898 C CA . GLN A 1 243 ? -28.705 17.779 43.459 1.00 71.62 243 GLN A CA 1
ATOM 1899 C C . GLN A 1 243 ? -29.031 19.135 44.086 1.00 71.62 243 GLN A C 1
ATOM 1901 O O . GLN A 1 243 ? -28.164 19.992 44.251 1.00 71.62 243 GLN A O 1
ATOM 1906 N N . GLN A 1 244 ? -30.312 19.360 44.374 1.00 68.44 244 GLN A N 1
ATOM 1907 C CA . GLN A 1 244 ? -30.754 20.554 45.082 1.00 68.44 244 GLN A CA 1
ATOM 1908 C C . GLN A 1 244 ? -30.305 20.444 46.540 1.00 68.44 244 GLN A C 1
ATOM 1910 O O . GLN A 1 244 ? -30.764 19.577 47.283 1.00 68.44 244 GLN A O 1
ATOM 1915 N N . MET A 1 245 ? -29.381 21.313 46.950 1.00 58.31 245 MET A N 1
ATOM 1916 C CA . MET A 1 245 ? -29.086 21.516 48.365 1.00 58.31 245 MET A CA 1
ATOM 1917 C C . MET A 1 245 ? -30.225 22.340 48.960 1.00 58.31 245 MET A C 1
ATOM 1919 O O . MET A 1 245 ? -30.286 23.553 48.765 1.00 58.31 245 MET A O 1
ATOM 1923 N N . ASN A 1 246 ? -31.139 21.680 49.668 1.00 72.38 246 ASN A N 1
ATOM 1924 C CA . ASN A 1 246 ? -32.098 22.394 50.500 1.00 72.38 246 ASN A CA 1
ATOM 1925 C C . ASN A 1 246 ? -31.355 22.969 51.714 1.00 72.38 246 ASN A C 1
ATOM 1927 O O . ASN A 1 246 ? -30.649 22.215 52.392 1.00 72.38 246 ASN A O 1
ATOM 1931 N N . PRO A 1 247 ? -31.488 24.273 52.008 1.00 64.56 247 PRO A N 1
ATOM 1932 C CA . PRO A 1 247 ? -30.983 24.815 53.257 1.00 64.56 247 PRO A CA 1
ATOM 1933 C C . PRO A 1 247 ? -31.717 24.138 54.418 1.00 64.56 247 PRO A C 1
ATOM 1935 O O . PRO A 1 247 ? -32.941 23.987 54.385 1.00 64.56 247 PRO A O 1
ATOM 1938 N N . ALA A 1 248 ? -30.957 23.706 55.425 1.00 65.00 248 ALA A N 1
ATOM 1939 C CA . ALA A 1 248 ? -31.511 23.206 56.674 1.00 65.00 248 ALA A CA 1
ATOM 1940 C C . ALA A 1 248 ? -32.443 24.273 57.268 1.00 65.00 248 ALA A C 1
ATOM 1942 O O . ALA A 1 248 ? -32.058 25.438 57.390 1.00 65.00 248 ALA A O 1
ATOM 1943 N N . GLN A 1 249 ? -33.679 23.882 57.578 1.00 61.59 249 GLN A N 1
ATOM 1944 C CA . GLN A 1 249 ? -34.570 24.715 58.373 1.00 61.59 249 GLN A CA 1
ATOM 1945 C C . GLN A 1 249 ? -34.174 24.572 59.845 1.00 61.59 249 GLN A C 1
ATOM 1947 O O . GLN A 1 249 ? -34.306 23.481 60.395 1.00 61.59 249 GLN A O 1
ATOM 1952 N N . GLU A 1 250 ? -33.725 25.709 60.389 1.00 47.91 250 GLU A N 1
ATOM 1953 C CA . GLU A 1 250 ? -33.465 26.076 61.797 1.00 47.91 250 GLU A CA 1
ATOM 1954 C C . GLU A 1 250 ? -32.325 25.381 62.560 1.00 47.91 250 GLU A C 1
ATOM 1956 O O . GLU A 1 250 ? -32.404 24.171 62.863 1.00 47.91 250 GLU A O 1
#

pLDDT: mean 74.14, std 18.8, range [29.58, 96.38]

InterPro domains:
  IPR006461 PLAC8 motif-containing protein [PF04749] (93-221)
  IPR006461 PLAC8 motif-containing protein [PTHR15907] (90-234)
  IPR006461 PLAC8 motif-containing protein [TIGR01571] (92-223)